Protein AF-A0A3C2DFL4-F1 (afdb_monomer_lite)

Structure (mmCIF, N/CA/C/O backbone):
data_AF-A0A3C2DFL4-F1
#
_entry.id   AF-A0A3C2DFL4-F1
#
loop_
_atom_site.group_PDB
_atom_site.id
_atom_site.type_symbol
_atom_site.label_atom_id
_atom_site.label_alt_id
_atom_site.label_comp_id
_atom_site.label_asym_id
_atom_site.label_entity_id
_atom_site.label_seq_id
_atom_site.pdbx_PDB_ins_code
_atom_site.Cartn_x
_atom_site.Cartn_y
_atom_site.Cartn_z
_atom_site.occupancy
_atom_site.B_iso_or_equiv
_atom_site.auth_seq_id
_atom_site.auth_comp_id
_atom_site.auth_asym_id
_atom_site.auth_atom_id
_atom_site.pdbx_PDB_model_num
ATOM 1 N N . MET A 1 1 ? 3.601 31.224 -18.630 1.00 43.53 1 MET A N 1
ATOM 2 C CA . MET A 1 1 ? 4.929 31.789 -18.959 1.00 43.53 1 MET A CA 1
ATOM 3 C C . MET A 1 1 ? 5.830 30.604 -19.285 1.00 43.53 1 MET A C 1
ATOM 5 O O . MET A 1 1 ? 6.024 29.793 -18.398 1.00 43.53 1 MET A O 1
ATOM 9 N N . GLY A 1 2 ? 6.277 30.339 -20.511 1.00 41.38 2 GLY A N 1
ATOM 10 C CA . GLY A 1 2 ? 6.292 31.173 -21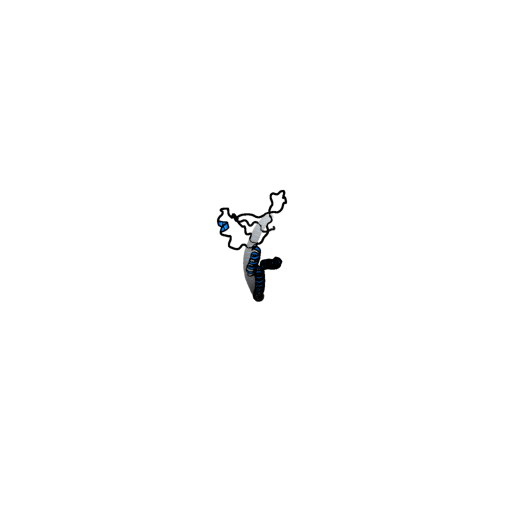.718 1.00 41.38 2 GLY A CA 1
ATOM 11 C C . GLY A 1 2 ? 7.718 31.636 -22.023 1.00 41.38 2 GLY A C 1
ATOM 12 O O . GLY A 1 2 ? 8.167 32.564 -21.365 1.00 41.38 2 GLY A O 1
ATOM 13 N N . THR A 1 3 ? 8.359 30.992 -23.014 1.00 41.31 3 THR A N 1
ATOM 14 C CA . THR A 1 3 ? 9.692 31.273 -23.617 1.00 41.31 3 THR A CA 1
ATOM 15 C C . THR A 1 3 ? 10.894 31.300 -22.652 1.00 41.31 3 THR A C 1
ATOM 17 O O . THR A 1 3 ? 10.951 32.112 -21.742 1.00 41.31 3 THR A O 1
ATOM 20 N N . LEU A 1 4 ? 11.833 30.347 -22.706 1.00 39.47 4 LEU A N 1
ATOM 21 C CA . LEU A 1 4 ? 12.833 30.054 -23.761 1.00 39.47 4 LEU A CA 1
ATOM 22 C C . LEU A 1 4 ? 13.935 31.119 -23.928 1.00 39.47 4 LEU A C 1
ATOM 24 O O . LEU A 1 4 ? 13.702 32.184 -24.486 1.00 39.47 4 LEU A O 1
ATOM 28 N N . PHE A 1 5 ? 15.146 30.722 -23.516 1.00 46.88 5 PHE A N 1
ATOM 29 C CA . PHE A 1 5 ? 16.422 30.879 -24.234 1.00 46.88 5 PHE A CA 1
ATOM 30 C C . PHE A 1 5 ? 16.686 32.198 -24.991 1.00 46.88 5 PHE A C 1
ATOM 32 O O . PHE A 1 5 ? 16.334 32.327 -26.161 1.00 46.88 5 PHE A O 1
ATOM 39 N N . ASN A 1 6 ? 17.482 33.096 -24.391 1.00 41.34 6 ASN A N 1
ATOM 40 C CA . ASN A 1 6 ? 18.463 33.893 -25.143 1.00 41.34 6 ASN A CA 1
ATOM 41 C C . ASN A 1 6 ? 19.608 34.424 -24.246 1.00 41.34 6 ASN A C 1
ATOM 43 O O . ASN A 1 6 ? 19.505 34.392 -23.023 1.00 41.34 6 ASN A O 1
ATOM 47 N N . CYS A 1 7 ? 20.655 34.959 -24.884 1.00 35.94 7 CYS A N 1
ATOM 48 C CA . CYS A 1 7 ? 21.820 35.658 -24.316 1.00 35.94 7 CYS A CA 1
ATOM 49 C C . CYS A 1 7 ? 22.924 34.782 -23.699 1.00 35.94 7 CYS A C 1
ATOM 51 O O . CYS A 1 7 ? 23.348 34.932 -22.555 1.00 35.94 7 CYS A O 1
ATOM 53 N N . LEU A 1 8 ? 23.483 33.951 -24.578 1.00 43.19 8 LEU A N 1
ATOM 54 C CA . LEU A 1 8 ? 24.907 33.619 -24.634 1.00 43.19 8 LEU A CA 1
ATOM 55 C C . LEU A 1 8 ? 25.784 34.885 -24.452 1.00 43.19 8 LEU A C 1
ATOM 57 O O . LEU A 1 8 ? 25.820 35.724 -25.351 1.00 43.19 8 LEU A O 1
ATOM 61 N N . GLN A 1 9 ? 26.508 35.036 -23.333 1.00 45.81 9 GLN A N 1
ATOM 62 C CA . GLN A 1 9 ? 27.433 36.171 -23.157 1.00 45.81 9 GLN A CA 1
ATOM 63 C C . GLN A 1 9 ? 28.624 35.875 -22.225 1.00 45.81 9 GLN A C 1
ATOM 65 O O . GLN A 1 9 ? 28.679 36.352 -21.094 1.00 45.81 9 GLN A O 1
ATOM 70 N N . VAL A 1 10 ? 29.632 35.149 -22.731 1.00 42.00 10 VAL A N 1
ATOM 71 C CA . VAL A 1 10 ? 30.982 35.117 -22.134 1.00 42.00 10 VAL A CA 1
ATOM 72 C C . VAL A 1 10 ? 32.067 35.209 -23.216 1.00 42.00 10 VAL A C 1
ATOM 74 O O . VAL A 1 10 ? 32.341 34.248 -23.923 1.00 42.00 10 VAL A O 1
ATOM 77 N N . GLY A 1 11 ? 32.714 36.377 -23.278 1.00 39.50 11 GLY A N 1
ATOM 78 C CA . GLY A 1 11 ? 34.174 36.505 -23.374 1.00 39.50 11 GLY A CA 1
ATOM 79 C C . GLY A 1 11 ? 34.922 36.065 -24.640 1.00 39.50 11 GLY A C 1
ATOM 80 O O . GLY A 1 11 ? 35.573 35.026 -24.628 1.00 39.50 11 GLY A O 1
ATOM 81 N N . THR A 1 12 ? 35.050 36.969 -25.618 1.00 43.66 12 THR A N 1
ATOM 82 C CA . THR A 1 12 ? 36.237 37.042 -26.498 1.00 43.66 12 THR A CA 1
ATOM 83 C C . THR A 1 12 ? 36.699 38.497 -26.708 1.00 43.66 12 THR A C 1
ATOM 85 O O . THR A 1 12 ? 35.991 39.289 -27.330 1.00 43.66 12 THR A O 1
ATOM 88 N N . PRO A 1 13 ? 37.885 38.892 -26.206 1.00 46.50 13 PRO A N 1
ATOM 89 C CA . PRO A 1 13 ? 38.621 40.063 -26.686 1.00 46.50 13 PRO A CA 1
ATOM 90 C C . PRO A 1 13 ? 39.529 39.694 -27.888 1.00 46.50 13 PRO A C 1
ATOM 92 O O . PRO A 1 13 ? 39.703 38.511 -28.186 1.00 46.50 13 PRO A O 1
ATOM 95 N N . PRO A 1 14 ? 40.056 40.680 -28.640 1.00 54.28 14 PRO A N 1
ATOM 96 C CA . PRO A 1 14 ? 40.195 40.533 -30.090 1.00 54.28 14 PRO A CA 1
ATOM 97 C C . PRO A 1 14 ? 41.612 40.205 -30.577 1.00 54.28 14 PRO A C 1
ATOM 99 O O . PRO A 1 14 ? 42.601 40.592 -29.956 1.00 54.28 14 PRO A O 1
ATOM 102 N N . MET A 1 15 ? 41.707 39.629 -31.782 1.00 39.56 15 MET A N 1
ATOM 103 C CA . MET A 1 15 ? 42.914 39.735 -32.607 1.00 39.56 15 MET A CA 1
ATOM 104 C C . MET A 1 15 ? 42.648 40.479 -33.916 1.00 39.56 15 MET A C 1
ATOM 106 O O . MET A 1 15 ? 41.742 40.161 -34.681 1.00 39.56 15 MET A O 1
ATOM 110 N N . MET A 1 16 ? 43.486 41.493 -34.122 1.00 43.22 16 MET A N 1
ATOM 111 C CA . MET A 1 16 ? 43.633 42.295 -35.331 1.00 43.22 16 MET A CA 1
ATOM 112 C C . MET A 1 16 ? 43.969 41.436 -36.552 1.00 43.22 16 MET A C 1
ATOM 114 O O . MET A 1 16 ? 44.867 40.606 -36.462 1.00 43.22 16 MET A O 1
ATOM 118 N N . LEU A 1 17 ? 43.321 41.739 -37.681 1.00 38.34 17 LEU A N 1
ATOM 119 C CA . LEU A 1 17 ? 43.757 41.651 -39.090 1.00 38.34 17 LEU A CA 1
ATOM 120 C C . LEU A 1 17 ? 42.459 41.592 -39.917 1.00 38.34 17 LEU A C 1
ATOM 122 O O . LEU A 1 17 ? 41.575 40.804 -39.621 1.00 38.34 17 LEU A O 1
ATOM 126 N N . GLY A 1 18 ? 42.225 42.399 -40.941 1.00 36.19 18 GLY A N 1
ATOM 127 C CA . GLY A 1 18 ? 43.139 43.246 -41.685 1.00 36.19 18 GLY A CA 1
ATOM 128 C C . GLY A 1 18 ? 42.744 43.155 -43.157 1.00 36.19 18 GLY A C 1
ATOM 129 O O . GLY A 1 18 ? 42.739 42.067 -43.712 1.00 36.19 18 GLY A O 1
ATOM 130 N N . GLN A 1 19 ? 42.466 44.308 -43.764 1.00 34.12 19 GLN A N 1
ATOM 131 C CA . GLN A 1 19 ? 42.326 44.530 -45.209 1.00 34.12 19 GLN A CA 1
ATOM 132 C C . GLN A 1 19 ? 41.089 44.008 -45.984 1.00 34.12 19 GLN A C 1
ATOM 134 O O . GLN A 1 19 ? 40.849 42.821 -46.145 1.00 34.12 19 GLN A O 1
ATOM 139 N N . LEU A 1 20 ? 40.438 44.997 -46.616 1.00 40.97 20 LEU A N 1
ATOM 140 C CA . LEU A 1 20 ? 40.125 45.090 -48.054 1.00 40.97 20 LEU A CA 1
ATOM 141 C C . LEU A 1 20 ? 39.143 44.093 -48.709 1.00 40.97 20 LEU A C 1
ATOM 143 O O . LEU A 1 20 ? 39.492 42.992 -49.120 1.00 40.97 20 LEU A O 1
ATOM 147 N N . GLY A 1 21 ? 37.960 44.635 -49.004 1.00 33.16 21 GLY A N 1
ATOM 148 C CA . GLY A 1 21 ? 36.987 44.213 -50.020 1.00 33.16 21 GLY A CA 1
ATOM 149 C C . GLY A 1 21 ? 35.720 45.058 -49.820 1.00 33.16 21 GLY A C 1
ATOM 150 O O . GLY A 1 21 ? 35.336 45.279 -48.677 1.00 33.16 21 GLY A O 1
ATOM 151 N N . SER A 1 22 ? 35.048 45.645 -50.810 1.00 37.00 22 SER A N 1
ATOM 152 C CA . SER A 1 22 ? 35.232 45.725 -52.270 1.00 37.00 22 SER A CA 1
ATOM 153 C C . SER A 1 22 ? 34.780 47.141 -52.691 1.00 37.00 22 SER A C 1
ATOM 155 O O . SER A 1 22 ? 33.936 47.731 -52.028 1.00 37.00 22 SER A O 1
ATOM 157 N N . ALA A 1 23 ? 35.350 47.806 -53.697 1.00 36.25 23 ALA A N 1
ATOM 158 C CA . ALA A 1 23 ? 35.116 47.514 -55.114 1.00 36.25 23 ALA A CA 1
ATOM 159 C C . ALA A 1 23 ? 33.622 47.305 -55.460 1.00 36.25 23 ALA A C 1
ATOM 161 O O . ALA A 1 23 ? 33.222 46.233 -55.905 1.00 36.25 23 ALA A O 1
ATOM 162 N N . ALA A 1 24 ? 32.814 48.351 -55.259 1.00 34.28 24 ALA A N 1
ATOM 163 C CA . ALA A 1 24 ? 31.651 48.641 -56.101 1.00 34.28 24 ALA A CA 1
ATOM 164 C C . ALA A 1 24 ? 32.134 49.643 -57.175 1.00 34.28 24 ALA A C 1
ATOM 166 O O . ALA A 1 24 ? 32.848 50.581 -56.832 1.00 34.28 24 ALA A O 1
ATOM 167 N N . MET A 1 25 ? 32.054 49.323 -58.469 1.00 37.31 25 MET A N 1
ATOM 168 C CA . MET A 1 25 ? 30.861 49.337 -59.337 1.00 37.31 25 MET A CA 1
ATOM 169 C C . MET A 1 25 ? 30.693 50.731 -59.963 1.00 37.31 25 MET A C 1
ATOM 171 O O . MET A 1 25 ? 30.568 51.697 -59.227 1.00 37.31 25 MET A O 1
ATOM 175 N N . GLN A 1 26 ? 30.751 50.762 -61.299 1.00 41.25 26 GLN A N 1
ATOM 176 C CA . GLN A 1 26 ? 30.471 51.844 -62.262 1.00 41.25 26 GLN A CA 1
ATOM 177 C C . GLN A 1 26 ? 30.337 53.296 -61.761 1.00 41.25 26 GLN A C 1
ATOM 179 O O . GLN A 1 26 ? 29.434 53.602 -60.996 1.00 41.25 26 GLN A O 1
ATOM 184 N N . ASP A 1 27 ? 31.084 54.200 -62.402 1.00 38.62 27 ASP A N 1
ATOM 185 C CA . ASP A 1 27 ? 30.443 55.200 -63.270 1.00 38.62 27 ASP A CA 1
ATOM 186 C C . ASP A 1 27 ? 31.381 55.594 -64.427 1.00 38.62 27 ASP A C 1
ATOM 188 O O . ASP A 1 27 ? 32.609 55.576 -64.293 1.00 38.62 27 ASP A O 1
ATOM 192 N N . ASP A 1 28 ? 30.786 55.861 -65.590 1.00 46.19 28 ASP A N 1
ATOM 193 C CA . ASP A 1 28 ? 31.453 56.332 -66.804 1.00 46.19 28 ASP A CA 1
ATOM 194 C C . ASP A 1 28 ? 31.845 57.811 -66.679 1.00 46.19 28 ASP A C 1
ATOM 196 O O . ASP A 1 28 ? 31.006 58.627 -66.318 1.00 46.19 28 ASP A O 1
ATOM 200 N N . ASP A 1 29 ? 33.072 58.170 -67.072 1.00 40.28 29 ASP A N 1
ATOM 201 C CA . ASP A 1 29 ? 33.354 59.452 -67.738 1.00 40.28 29 ASP A CA 1
ATOM 202 C C . ASP A 1 29 ? 34.781 59.465 -68.317 1.00 40.28 29 ASP A C 1
ATOM 204 O O . ASP A 1 29 ? 35.779 59.551 -67.600 1.00 40.28 29 ASP A O 1
ATOM 208 N N . ASN A 1 30 ? 34.886 59.405 -69.647 1.00 45.81 30 ASN A N 1
ATOM 209 C CA . ASN A 1 30 ? 36.109 59.737 -70.379 1.00 45.81 30 ASN A CA 1
ATOM 210 C C . ASN A 1 30 ? 35.907 61.054 -71.134 1.00 45.81 30 ASN A C 1
ATOM 212 O O . ASN A 1 30 ? 35.145 61.081 -72.104 1.00 45.81 30 ASN A O 1
ATOM 216 N N . PRO A 1 31 ? 36.670 62.097 -70.785 1.00 43.69 31 PRO A N 1
ATOM 217 C CA . PRO A 1 31 ? 36.935 63.176 -71.718 1.00 43.69 31 PRO A CA 1
ATOM 218 C C . PRO A 1 31 ? 38.436 63.486 -71.825 1.00 43.69 31 PRO A C 1
ATOM 220 O O . PRO A 1 31 ? 39.003 64.081 -70.917 1.00 43.69 31 PRO A O 1
ATOM 223 N N . LEU A 1 32 ? 39.007 63.197 -73.003 1.00 39.38 32 LEU A N 1
ATOM 224 C CA . LEU A 1 32 ? 40.306 63.674 -73.510 1.00 39.38 32 LEU A CA 1
ATOM 225 C C . LEU A 1 32 ? 41.527 63.270 -72.637 1.00 39.38 32 LEU A C 1
ATOM 227 O O . LEU A 1 32 ? 41.678 63.679 -71.497 1.00 39.38 32 LEU A O 1
ATOM 231 N N . GLY A 1 33 ? 42.497 62.485 -73.099 1.00 36.44 33 GLY A N 1
ATOM 232 C CA . GLY A 1 33 ? 42.991 62.338 -74.463 1.00 36.44 33 GLY A CA 1
ATOM 233 C C . GLY A 1 33 ? 44.316 63.082 -74.601 1.00 36.44 33 GLY A C 1
ATOM 234 O O . GLY A 1 33 ? 44.317 64.308 -74.602 1.00 36.44 33 GLY A O 1
ATOM 235 N N . ASP A 1 34 ? 45.413 62.342 -74.769 1.00 33.41 34 ASP A N 1
ATOM 236 C CA . ASP A 1 34 ? 46.591 62.848 -75.473 1.00 33.41 34 ASP A CA 1
ATOM 237 C C . ASP A 1 34 ? 47.404 61.705 -76.111 1.00 33.41 34 ASP A C 1
ATOM 239 O O . ASP A 1 34 ? 47.430 60.583 -75.604 1.00 33.41 34 ASP A O 1
ATOM 243 N N . THR A 1 35 ? 48.050 62.021 -77.233 1.00 33.97 35 THR A N 1
ATOM 244 C CA . THR A 1 35 ? 49.091 61.252 -77.946 1.00 33.97 35 THR A CA 1
ATOM 245 C C . THR A 1 35 ? 48.878 59.748 -78.222 1.00 33.97 35 THR A C 1
ATOM 247 O O . THR A 1 35 ? 49.241 58.873 -77.438 1.00 33.97 35 THR A O 1
ATOM 250 N N . ALA A 1 36 ? 48.461 59.460 -79.460 1.00 33.22 36 ALA A N 1
ATOM 251 C CA . ALA A 1 36 ? 49.054 58.397 -80.295 1.00 33.22 36 ALA A CA 1
ATOM 252 C C . ALA A 1 36 ? 50.542 58.745 -80.621 1.00 33.22 36 ALA A C 1
ATOM 254 O O . ALA A 1 36 ? 50.940 59.868 -80.292 1.00 33.22 36 ALA A O 1
ATOM 255 N N . PRO A 1 37 ? 51.366 57.916 -81.311 1.00 50.25 37 PRO A N 1
ATOM 256 C CA . PRO A 1 37 ? 51.088 56.682 -82.070 1.00 50.25 37 PRO A CA 1
ATOM 257 C C . PRO A 1 37 ? 51.953 55.495 -81.530 1.00 50.25 37 PRO A C 1
ATOM 259 O O . PRO A 1 37 ? 52.243 55.505 -80.338 1.00 50.25 37 PRO A O 1
ATOM 262 N N . GLU A 1 38 ? 52.332 54.394 -82.200 1.00 40.38 38 GLU A N 1
ATOM 263 C CA . GLU A 1 38 ? 52.350 53.958 -83.614 1.00 40.38 38 GLU A CA 1
ATOM 264 C C . GLU A 1 38 ? 52.001 52.463 -83.762 1.00 40.38 38 GLU A C 1
ATOM 266 O O . GLU A 1 38 ? 52.245 51.659 -82.860 1.00 40.38 38 GLU A O 1
ATOM 271 N N . ASP A 1 39 ? 51.490 52.079 -84.935 1.00 39.06 39 ASP A N 1
ATOM 272 C CA . ASP A 1 39 ? 51.503 50.698 -85.426 1.00 39.06 39 ASP A CA 1
ATOM 273 C C . ASP A 1 39 ? 52.928 50.288 -85.834 1.00 39.06 39 ASP A C 1
ATOM 275 O O . ASP A 1 39 ? 53.506 50.956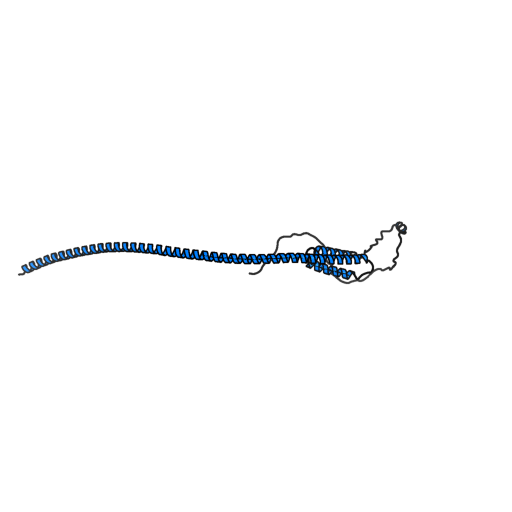 -86.686 1.00 39.06 39 ASP A O 1
ATOM 279 N N . ILE A 1 40 ? 53.449 49.140 -85.377 1.00 36.72 40 ILE A N 1
ATOM 280 C CA . ILE A 1 40 ? 54.356 48.312 -86.200 1.00 36.72 40 ILE A CA 1
ATOM 281 C C . ILE A 1 40 ? 54.053 46.824 -85.943 1.00 36.72 40 ILE A C 1
ATOM 283 O O . ILE A 1 40 ? 53.912 46.387 -84.801 1.00 36.72 40 ILE A O 1
ATOM 287 N N . ALA A 1 41 ? 53.915 46.061 -87.029 1.00 38.59 41 ALA A N 1
ATOM 288 C CA . ALA A 1 41 ? 53.710 44.611 -87.036 1.00 38.59 41 ALA A CA 1
ATOM 289 C C . ALA A 1 41 ? 55.043 43.825 -86.919 1.00 38.59 41 ALA A C 1
ATOM 291 O O . ALA A 1 41 ? 56.081 44.414 -86.638 1.00 38.59 41 ALA A O 1
ATOM 292 N N . LEU A 1 42 ? 55.003 42.522 -87.251 1.00 37.81 42 LEU A N 1
ATOM 293 C CA . LEU A 1 42 ? 56.136 41.579 -87.394 1.00 37.81 42 LEU A CA 1
ATOM 294 C C . LEU A 1 42 ? 56.701 41.117 -86.031 1.00 37.81 42 LEU A C 1
ATOM 296 O O . LEU A 1 42 ? 57.412 41.840 -85.349 1.00 37.81 42 LEU A O 1
ATOM 300 N N . ASP A 1 43 ? 56.357 39.948 -85.487 1.00 46.31 43 ASP A N 1
ATOM 301 C CA . ASP A 1 43 ? 56.543 38.606 -86.066 1.00 46.31 43 ASP A CA 1
ATOM 302 C C . ASP A 1 43 ? 57.824 38.474 -86.905 1.00 46.31 43 ASP A C 1
ATOM 304 O O . ASP A 1 43 ? 57.756 38.333 -88.120 1.00 46.31 43 ASP A O 1
ATOM 308 N N . GLU A 1 44 ? 58.996 38.517 -86.257 1.00 45.09 44 GLU A N 1
ATOM 309 C CA . GLU A 1 44 ? 60.197 37.887 -86.815 1.00 45.09 44 GLU A CA 1
ATOM 310 C C . GLU A 1 44 ? 61.119 37.306 -85.728 1.00 45.09 44 GLU A C 1
ATOM 312 O O . GLU A 1 44 ? 61.328 37.880 -84.657 1.00 45.09 44 GLU A O 1
ATOM 317 N N . VAL A 1 45 ? 61.654 36.115 -86.007 1.00 46.44 45 VAL A N 1
ATOM 318 C CA . VAL A 1 45 ? 62.538 35.351 -85.119 1.00 46.44 45 VAL A CA 1
ATOM 319 C C . VAL A 1 45 ? 63.980 35.811 -85.326 1.00 46.44 45 VAL A C 1
ATOM 321 O O . VAL A 1 45 ? 64.633 35.389 -86.277 1.00 46.44 45 VAL A O 1
ATOM 324 N N . VAL A 1 46 ? 64.504 36.629 -84.411 1.00 39.03 46 VAL A N 1
ATO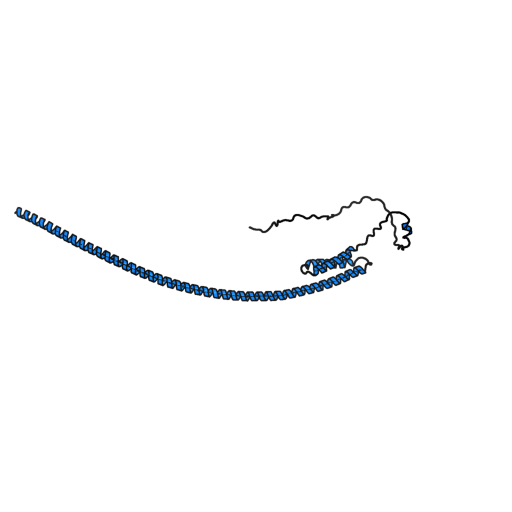M 325 C CA . VAL A 1 46 ? 65.913 37.055 -84.448 1.00 39.03 46 VAL A CA 1
ATOM 326 C C . VAL A 1 46 ? 66.809 36.023 -83.753 1.00 39.03 46 VAL A C 1
ATOM 328 O O . VAL A 1 46 ? 66.608 35.658 -82.593 1.00 39.03 46 VAL A O 1
ATOM 331 N N . THR A 1 47 ? 67.801 35.524 -84.490 1.00 43.91 47 THR A N 1
ATOM 332 C CA . THR A 1 47 ? 68.778 34.519 -84.042 1.00 43.91 47 THR A CA 1
ATOM 333 C C . THR A 1 47 ? 69.814 35.072 -83.051 1.00 43.91 47 THR A C 1
ATOM 335 O O . THR A 1 47 ? 70.100 36.268 -83.069 1.00 43.91 47 THR A O 1
ATOM 338 N N . PRO A 1 48 ? 70.446 34.221 -82.212 1.00 51.34 48 PRO A N 1
ATOM 339 C CA . PRO A 1 48 ? 71.365 34.647 -81.151 1.00 51.34 48 PRO A CA 1
ATOM 340 C C . PRO A 1 48 ? 72.763 35.029 -81.683 1.00 51.34 48 PRO A C 1
ATOM 342 O O . PRO A 1 48 ? 73.758 34.393 -81.344 1.00 51.34 48 PRO A O 1
ATOM 345 N N . GLY A 1 49 ? 72.826 36.053 -82.538 1.00 53.34 49 GLY A N 1
ATOM 346 C CA . GLY A 1 49 ? 74.060 36.637 -83.080 1.00 53.34 49 GLY A CA 1
ATOM 347 C C . GLY A 1 49 ? 74.226 38.137 -82.809 1.00 53.34 49 GLY A C 1
ATOM 348 O O . GLY A 1 49 ? 75.345 38.629 -82.836 1.00 53.34 49 GLY A O 1
ATOM 349 N N . GLU A 1 50 ? 73.146 38.861 -82.496 1.00 46.72 50 GLU A N 1
ATOM 350 C CA . GLU A 1 50 ? 73.156 40.334 -82.378 1.00 46.72 50 GLU A CA 1
ATOM 351 C C . GLU A 1 50 ? 73.258 40.846 -80.923 1.00 46.72 50 GLU A C 1
ATOM 353 O O . GLU A 1 50 ? 73.170 42.046 -80.668 1.00 46.72 50 GLU A O 1
ATOM 358 N N . LEU A 1 51 ? 73.471 39.955 -79.943 1.00 47.47 51 LEU A N 1
ATOM 359 C CA . LEU A 1 51 ? 73.576 40.339 -78.524 1.00 47.47 51 LEU A CA 1
ATOM 360 C C . LEU A 1 51 ? 74.845 41.140 -78.174 1.00 47.47 51 LEU A C 1
ATOM 362 O O . LEU A 1 51 ? 74.855 41.805 -77.140 1.00 47.47 51 LEU A O 1
ATOM 366 N N . GLU A 1 52 ? 75.909 41.063 -78.977 1.00 52.75 52 GLU A N 1
ATOM 367 C CA . GLU A 1 52 ? 77.190 41.715 -78.656 1.00 52.75 52 GLU A CA 1
ATOM 368 C C . GLU A 1 52 ? 77.257 43.183 -79.111 1.00 52.75 52 GLU A C 1
ATOM 370 O O . GLU A 1 52 ? 77.912 43.987 -78.450 1.00 52.75 52 GLU A O 1
ATOM 375 N N . GLU A 1 53 ? 76.538 43.577 -80.169 1.00 52.50 53 GLU A N 1
ATOM 376 C CA . GLU A 1 53 ? 76.555 44.966 -80.664 1.00 52.50 53 GLU A CA 1
ATOM 377 C C . GLU A 1 53 ? 75.682 45.902 -79.803 1.00 52.50 53 GLU A C 1
ATOM 379 O O . GLU A 1 53 ? 76.021 47.065 -79.594 1.00 52.50 53 GLU A O 1
ATOM 384 N N . LEU A 1 54 ? 74.618 45.370 -79.187 1.00 47.28 54 LEU A N 1
ATOM 385 C CA . LEU A 1 54 ? 73.733 46.111 -78.275 1.00 47.28 54 LEU A CA 1
ATOM 386 C C . LEU A 1 54 ? 74.251 46.229 -76.827 1.00 47.28 54 LEU A C 1
ATOM 388 O O . LEU A 1 54 ? 73.590 46.847 -75.993 1.00 47.28 54 LEU A O 1
ATOM 392 N N . LEU A 1 55 ? 75.423 45.664 -76.513 1.00 56.47 55 LEU A N 1
ATOM 393 C CA . LEU A 1 55 ? 76.074 45.813 -75.202 1.00 56.47 55 LEU A CA 1
ATOM 394 C C . LEU A 1 55 ? 77.107 46.957 -75.159 1.00 56.47 55 LEU A C 1
ATOM 396 O O . LEU A 1 55 ? 77.666 47.232 -74.096 1.00 56.47 55 LEU A O 1
ATOM 400 N N . ALA A 1 56 ? 77.375 47.603 -76.300 1.00 55.25 56 ALA A N 1
ATOM 401 C CA . ALA A 1 56 ? 78.425 48.610 -76.454 1.00 55.25 56 ALA A CA 1
ATOM 402 C C . ALA A 1 56 ? 77.953 50.070 -76.294 1.00 55.25 56 ALA A C 1
ATOM 404 O O . ALA A 1 56 ? 78.801 50.947 -76.127 1.00 55.25 56 ALA A O 1
ATOM 405 N N . ASP A 1 57 ? 76.640 50.342 -76.312 1.00 50.94 57 ASP A N 1
ATOM 406 C CA . ASP A 1 57 ? 76.086 51.691 -76.128 1.00 50.94 57 ASP A CA 1
ATOM 407 C C . ASP A 1 57 ? 75.277 51.805 -74.823 1.00 50.94 57 ASP A C 1
ATOM 409 O O . ASP A 1 57 ? 74.316 51.075 -74.572 1.00 50.94 57 ASP A O 1
ATOM 413 N N . GLY A 1 58 ? 75.703 52.715 -73.948 1.00 56.31 58 GLY A N 1
ATOM 414 C CA . GLY A 1 58 ? 75.287 52.776 -72.547 1.00 56.31 58 GLY A CA 1
ATOM 415 C C . GLY A 1 58 ? 73.940 53.462 -72.327 1.00 56.31 58 GLY A C 1
ATOM 416 O O . GLY A 1 58 ? 73.903 54.562 -71.774 1.00 56.31 58 GLY A O 1
ATOM 417 N N . THR A 1 59 ? 72.831 52.812 -72.693 1.00 54.31 59 THR A N 1
ATOM 418 C CA . THR A 1 59 ? 71.465 53.316 -72.444 1.00 54.31 59 THR A CA 1
ATOM 419 C C . THR A 1 59 ? 70.614 52.382 -71.564 1.00 54.31 59 THR A C 1
ATOM 421 O O . THR A 1 59 ? 70.840 51.172 -71.519 1.00 54.31 59 THR A O 1
ATOM 424 N N . PRO A 1 60 ? 69.669 52.928 -70.767 1.00 48.84 60 PRO A N 1
ATOM 425 C CA . PRO A 1 60 ? 69.084 52.202 -69.641 1.00 48.84 60 PRO A CA 1
ATOM 426 C C . PRO A 1 60 ? 68.055 51.134 -70.040 1.00 48.84 60 PRO A C 1
ATOM 428 O O . PRO A 1 60 ? 67.090 51.400 -70.751 1.00 48.84 60 PRO A O 1
ATOM 431 N N . THR A 1 61 ? 68.240 49.946 -69.459 1.00 52.16 61 THR A N 1
ATOM 432 C CA . THR A 1 61 ? 67.286 48.850 -69.215 1.00 52.16 61 THR A CA 1
ATOM 433 C C . THR A 1 61 ? 65.870 49.024 -69.791 1.00 52.16 61 THR A C 1
ATOM 435 O O . THR A 1 61 ? 64.943 49.440 -69.091 1.00 52.16 61 THR A O 1
ATOM 438 N N . ARG A 1 62 ? 65.655 48.579 -71.036 1.00 50.44 62 ARG A N 1
ATOM 439 C CA . ARG A 1 62 ? 64.305 48.378 -71.588 1.00 50.44 62 ARG A CA 1
ATOM 440 C C . ARG A 1 62 ? 63.663 47.148 -70.937 1.00 50.44 62 ARG A C 1
ATOM 442 O O . ARG A 1 62 ? 63.906 46.015 -71.347 1.00 50.44 62 ARG A O 1
ATOM 449 N N . THR A 1 63 ? 62.838 47.355 -69.913 1.00 47.25 63 THR A N 1
ATOM 450 C CA . THR A 1 63 ? 62.112 46.275 -69.229 1.00 47.25 63 THR A CA 1
ATOM 451 C C . THR A 1 63 ? 60.995 45.711 -70.112 1.00 47.25 63 THR A C 1
ATOM 453 O O . THR A 1 63 ? 59.886 46.239 -70.182 1.00 47.25 63 THR A O 1
ATOM 456 N N . VAL A 1 64 ? 61.267 44.590 -70.784 1.00 50.50 64 VAL A N 1
ATOM 457 C CA . VAL A 1 64 ? 60.245 43.837 -71.525 1.00 50.50 64 VAL A CA 1
ATOM 458 C C . VAL A 1 64 ? 59.335 43.109 -70.532 1.00 50.50 64 VAL A C 1
ATOM 460 O O . VAL A 1 64 ? 59.674 42.050 -70.003 1.00 50.50 64 VAL A O 1
ATOM 463 N N . VAL A 1 65 ? 58.157 43.678 -70.265 1.00 47.69 65 VAL A N 1
ATOM 464 C CA . VAL A 1 65 ? 57.134 43.045 -69.419 1.00 47.69 65 VAL A CA 1
ATOM 465 C C . VAL A 1 65 ? 56.442 41.930 -70.203 1.00 47.69 65 VAL A C 1
ATOM 467 O O . VAL A 1 65 ? 55.439 42.148 -70.883 1.00 47.69 65 VAL A O 1
ATOM 470 N N . VAL A 1 66 ? 56.952 40.705 -70.078 1.00 47.41 66 VAL A N 1
ATOM 471 C CA . VAL A 1 66 ? 56.272 39.507 -70.588 1.00 47.41 66 VAL A CA 1
ATOM 472 C C . VAL A 1 66 ? 55.019 39.248 -69.746 1.00 47.41 66 VAL A C 1
ATOM 474 O O . VAL A 1 66 ? 55.068 38.584 -68.709 1.00 47.41 66 VAL A O 1
ATOM 477 N N . ARG A 1 67 ? 53.862 39.749 -70.199 1.00 46.19 67 ARG A N 1
ATOM 478 C CA . ARG A 1 67 ? 52.555 39.298 -69.697 1.00 46.19 67 ARG A CA 1
ATOM 479 C C . ARG A 1 67 ? 52.353 37.834 -70.091 1.00 46.19 67 ARG A C 1
ATOM 481 O O . ARG A 1 67 ? 51.866 37.546 -71.180 1.00 46.19 67 ARG A O 1
ATOM 488 N N . GLN A 1 68 ? 52.705 36.908 -69.199 1.00 53.22 68 GLN A N 1
ATOM 489 C CA . GLN A 1 68 ? 52.374 35.493 -69.370 1.00 53.22 68 GLN A CA 1
ATOM 490 C C . GLN A 1 68 ? 50.843 35.317 -69.450 1.00 53.22 68 GLN A C 1
ATOM 492 O O . GLN A 1 68 ? 50.138 35.712 -68.514 1.00 53.22 68 GLN A O 1
ATOM 497 N N . PRO A 1 69 ? 50.297 34.710 -70.520 1.00 47.06 69 PRO A N 1
ATOM 498 C CA . PRO A 1 69 ? 48.864 34.481 -70.633 1.00 47.06 69 PRO A CA 1
ATOM 499 C C . PRO A 1 69 ? 48.403 33.307 -69.747 1.00 47.06 69 PRO A C 1
ATOM 501 O O . PRO A 1 69 ? 48.308 32.164 -70.183 1.00 47.06 69 PRO A O 1
ATOM 504 N N . GLY A 1 70 ? 48.057 33.617 -68.495 1.00 57.25 70 GLY A N 1
ATOM 505 C CA . GLY A 1 70 ? 46.958 32.968 -67.764 1.00 57.25 70 GLY A CA 1
ATOM 506 C C . GLY A 1 70 ? 47.036 31.457 -67.491 1.00 57.25 70 GLY A C 1
ATOM 507 O O . GLY A 1 70 ? 46.087 30.738 -67.797 1.00 57.25 70 GLY A O 1
ATOM 508 N N . SER A 1 71 ? 48.076 30.974 -66.805 1.00 56.91 71 SER A N 1
ATOM 509 C CA . SER A 1 71 ? 48.137 29.588 -66.293 1.00 56.91 71 SER A CA 1
ATOM 510 C C . SER A 1 71 ? 47.168 29.289 -65.128 1.00 56.91 71 SER A C 1
ATOM 512 O O . SER A 1 71 ? 46.883 28.124 -64.840 1.00 56.91 71 SER A O 1
ATOM 514 N N . GLY A 1 72 ? 46.613 30.321 -64.478 1.00 60.59 72 GLY A N 1
ATOM 515 C CA . GLY A 1 72 ? 45.798 30.186 -63.262 1.00 60.59 72 GLY A CA 1
ATOM 516 C C . GLY A 1 72 ? 44.517 29.355 -63.412 1.00 60.59 72 GLY A C 1
ATOM 517 O O . GLY A 1 72 ? 44.147 28.647 -62.482 1.00 60.59 72 GLY A O 1
ATOM 518 N N . PHE A 1 73 ? 43.861 29.370 -64.579 1.00 57.06 73 PHE A N 1
ATOM 519 C CA . PHE A 1 73 ? 42.618 28.610 -64.792 1.00 57.06 73 PHE A CA 1
ATOM 520 C C . PHE A 1 73 ? 42.853 27.091 -64.840 1.00 57.06 73 PHE A C 1
ATOM 522 O O . PHE A 1 73 ? 42.071 26.321 -64.283 1.00 57.06 73 PHE A O 1
ATOM 529 N N . ALA A 1 74 ? 43.961 26.652 -65.447 1.00 56.84 74 ALA A N 1
ATOM 530 C CA . ALA A 1 74 ? 44.329 25.238 -65.470 1.00 56.84 74 ALA A CA 1
ATOM 531 C C . ALA A 1 74 ? 44.648 24.735 -64.052 1.00 56.84 74 ALA A C 1
ATOM 533 O O . ALA A 1 74 ? 44.106 23.715 -63.626 1.00 56.84 74 ALA A O 1
ATOM 534 N N . VAL A 1 75 ? 45.444 25.498 -63.292 1.00 62.09 75 VAL A N 1
ATOM 535 C CA . VAL A 1 75 ? 45.776 25.177 -61.894 1.00 62.09 75 VAL A CA 1
ATOM 536 C C . VAL A 1 75 ? 44.525 25.175 -61.008 1.00 62.09 75 VAL A C 1
ATOM 538 O O . VAL A 1 75 ? 44.359 24.248 -60.224 1.00 62.09 75 VAL A O 1
ATOM 541 N N . ALA A 1 76 ? 43.604 26.130 -61.180 1.00 63.56 76 ALA A N 1
ATOM 542 C CA . ALA A 1 76 ? 42.340 26.162 -60.440 1.00 63.56 76 ALA A CA 1
ATOM 543 C C . ALA A 1 76 ? 41.471 24.917 -60.695 1.00 63.56 76 ALA A C 1
ATOM 545 O O . ALA A 1 76 ? 40.905 24.366 -59.756 1.00 63.56 76 ALA A O 1
ATOM 546 N N . SER A 1 77 ? 41.393 24.428 -61.940 1.00 58.53 77 SER A N 1
ATOM 547 C CA . SER A 1 77 ? 40.658 23.188 -62.240 1.00 58.53 77 SER A CA 1
ATOM 548 C C . SER A 1 77 ? 41.306 21.940 -61.619 1.00 58.53 77 SER A C 1
ATOM 550 O O . SER A 1 77 ? 40.601 21.038 -61.168 1.00 58.53 77 SER A O 1
ATOM 552 N N . PHE A 1 78 ? 42.641 21.914 -61.528 1.00 57.69 78 PHE A N 1
ATOM 553 C CA . PHE A 1 78 ? 43.397 20.839 -60.885 1.00 57.69 78 PHE A CA 1
ATOM 554 C C . PHE A 1 78 ? 43.212 20.837 -59.361 1.00 57.69 78 PHE A C 1
ATOM 556 O O . PHE A 1 78 ? 42.926 19.792 -58.778 1.00 57.69 78 PHE A O 1
ATOM 563 N N . THR A 1 79 ? 43.316 21.998 -58.706 1.00 67.25 79 THR A N 1
ATOM 564 C CA . THR A 1 79 ? 43.129 22.097 -57.251 1.00 67.25 79 THR A CA 1
ATOM 565 C C . THR A 1 79 ? 41.686 21.819 -56.840 1.00 67.25 79 THR A C 1
ATOM 567 O O . THR A 1 79 ? 41.482 21.130 -55.844 1.00 67.25 79 THR A O 1
ATOM 570 N N . LEU A 1 80 ? 40.683 22.244 -57.622 1.00 61.69 80 LEU A N 1
ATOM 571 C CA . LEU A 1 80 ? 39.282 21.900 -57.351 1.00 61.69 80 LEU A CA 1
ATOM 572 C C . LEU A 1 80 ? 39.038 20.382 -57.405 1.00 61.69 80 LEU A C 1
ATOM 574 O O . LEU A 1 80 ? 38.323 19.850 -56.558 1.00 61.69 80 LEU A O 1
ATOM 578 N N . ALA A 1 81 ? 39.654 19.682 -58.365 1.00 63.12 81 ALA A N 1
ATOM 579 C CA . ALA A 1 81 ? 39.554 18.228 -58.484 1.00 63.12 81 ALA A CA 1
ATOM 580 C C . ALA A 1 81 ? 40.233 17.502 -57.307 1.00 63.12 81 ALA A C 1
ATOM 582 O O . ALA A 1 81 ? 39.635 16.608 -56.712 1.00 63.12 81 ALA A O 1
ATOM 583 N N . VAL A 1 82 ? 41.442 17.923 -56.913 1.00 67.56 82 VAL A N 1
ATOM 584 C CA . VAL A 1 82 ? 42.163 17.345 -55.762 1.00 67.56 82 VAL A CA 1
ATOM 585 C C . VAL A 1 82 ? 41.414 17.590 -54.447 1.00 67.56 82 VAL A C 1
ATOM 587 O O . VAL A 1 82 ? 41.238 16.655 -53.666 1.00 67.56 82 VAL A O 1
ATOM 590 N N . CYS A 1 83 ? 40.905 18.804 -54.215 1.00 63.34 83 CYS A N 1
ATOM 591 C CA . CYS A 1 83 ? 40.072 19.100 -53.046 1.00 63.34 83 CYS A CA 1
ATOM 592 C C . CYS A 1 83 ? 38.761 18.298 -53.057 1.00 63.34 83 CYS A C 1
ATOM 594 O O . CYS A 1 83 ? 38.336 17.827 -52.005 1.00 63.34 83 CYS A O 1
ATOM 596 N N . GLY A 1 84 ? 38.157 18.081 -54.231 1.00 60.44 84 GLY A N 1
ATOM 597 C CA . GLY A 1 84 ? 36.980 17.224 -54.397 1.00 60.44 84 GLY A CA 1
ATOM 598 C C . GLY A 1 84 ? 37.237 15.762 -54.019 1.00 60.44 84 GLY A C 1
ATOM 599 O O . GLY A 1 84 ? 36.414 15.165 -53.332 1.00 60.44 84 GLY A O 1
ATOM 600 N N . VAL A 1 85 ? 38.394 15.196 -54.385 1.00 58.44 85 VAL A N 1
ATOM 601 C CA . VAL A 1 85 ? 38.796 13.838 -53.963 1.00 58.44 85 VAL A CA 1
ATOM 602 C C . VAL A 1 85 ? 39.088 13.786 -52.458 1.00 58.44 85 VAL A C 1
ATOM 604 O O . VAL A 1 85 ? 38.647 12.855 -51.787 1.00 58.44 85 VAL A O 1
ATOM 607 N N . GLY A 1 86 ? 39.767 14.799 -51.908 1.00 63.91 86 GLY A N 1
ATOM 608 C CA . GLY A 1 86 ? 40.058 14.887 -50.473 1.00 63.91 86 GLY A CA 1
ATOM 609 C C . GLY A 1 86 ? 38.805 15.003 -49.596 1.00 63.91 86 GLY A C 1
ATOM 610 O O . GLY A 1 86 ? 38.716 14.336 -48.570 1.00 63.91 86 GLY A O 1
ATOM 611 N N . PHE A 1 87 ? 37.812 15.795 -50.015 1.00 57.09 87 PHE A N 1
ATOM 612 C CA . PHE A 1 87 ? 36.515 15.895 -49.331 1.00 57.09 87 PHE A CA 1
ATOM 613 C C . PHE A 1 87 ? 35.604 14.690 -49.614 1.00 57.09 87 PHE A C 1
ATOM 615 O O . PHE A 1 87 ? 34.830 14.300 -48.745 1.00 57.09 87 PHE A O 1
ATOM 622 N N . GLY A 1 88 ? 35.707 14.067 -50.792 1.00 54.41 88 GLY A N 1
ATOM 623 C CA . GLY A 1 88 ? 34.914 12.894 -51.175 1.00 54.41 88 GLY A CA 1
ATOM 624 C C . GLY A 1 88 ? 35.252 11.614 -50.402 1.00 54.41 88 GLY A C 1
ATOM 625 O O . GLY A 1 88 ? 34.425 10.709 -50.348 1.00 54.41 88 GLY A O 1
ATOM 626 N N . LEU A 1 89 ? 36.430 11.543 -49.771 1.00 56.19 89 LEU A N 1
ATOM 627 C CA . LEU A 1 89 ? 36.821 10.427 -48.900 1.00 56.19 89 LEU A CA 1
ATOM 628 C C . LEU A 1 89 ? 36.175 10.499 -47.499 1.00 56.19 89 LEU A C 1
ATOM 630 O O . LEU A 1 89 ? 36.239 9.530 -46.748 1.00 56.19 89 LEU A O 1
ATOM 634 N N . VAL A 1 90 ? 35.538 11.622 -47.142 1.00 63.78 90 VAL A N 1
ATOM 635 C CA . VAL A 1 90 ? 34.839 11.813 -45.862 1.00 63.78 90 VAL A CA 1
ATOM 636 C C . VAL A 1 90 ? 33.322 11.844 -46.112 1.00 63.78 90 VAL A C 1
ATOM 638 O O . VAL A 1 90 ? 32.807 12.865 -46.572 1.00 63.78 90 VAL A O 1
ATOM 641 N N . PRO A 1 91 ? 32.561 10.780 -45.774 1.00 57.19 91 PRO A N 1
ATOM 642 C CA . PRO A 1 91 ? 31.127 10.689 -46.090 1.00 57.19 91 PRO A CA 1
ATOM 643 C C . PRO A 1 91 ? 30.268 11.836 -45.531 1.00 57.19 91 PRO A C 1
ATOM 645 O O . PRO A 1 91 ? 29.265 12.209 -46.133 1.00 57.19 91 PRO A O 1
ATOM 648 N N . VAL A 1 92 ? 30.693 12.457 -44.425 1.00 57.19 92 VAL A N 1
ATOM 649 C CA . VAL A 1 92 ? 30.026 13.615 -43.792 1.00 57.19 92 VAL A CA 1
ATOM 650 C C . VAL A 1 92 ? 29.938 14.833 -44.731 1.00 57.19 92 VAL A C 1
ATOM 652 O O . VAL A 1 92 ? 29.062 15.681 -44.576 1.00 57.19 92 VAL A O 1
ATOM 655 N N . LEU A 1 93 ? 30.812 14.920 -45.739 1.00 55.06 93 LEU A N 1
ATOM 656 C CA . LEU A 1 93 ? 30.890 16.040 -46.681 1.00 55.06 93 LEU A CA 1
ATOM 657 C C . LEU A 1 93 ? 30.188 15.768 -48.022 1.00 55.06 93 LEU A C 1
ATOM 659 O O . LEU A 1 93 ? 30.273 16.596 -48.928 1.00 55.06 93 LEU A O 1
ATOM 663 N N . PHE A 1 94 ? 29.435 14.668 -48.139 1.00 60.66 94 PHE A N 1
ATOM 664 C CA . PHE A 1 94 ? 28.654 14.295 -49.326 1.00 60.66 94 PHE A CA 1
ATOM 665 C C . PHE A 1 94 ? 27.871 15.450 -50.003 1.00 60.66 94 PHE A C 1
ATOM 667 O O . PHE A 1 94 ? 28.024 15.614 -51.217 1.00 60.66 94 PHE A O 1
ATOM 674 N N . PRO A 1 95 ? 27.105 16.315 -49.295 1.00 58.12 95 PRO A N 1
ATOM 675 C CA . PRO A 1 95 ? 26.418 17.440 -49.945 1.00 58.12 95 PRO A CA 1
ATOM 676 C C . PRO A 1 95 ? 27.378 18.497 -50.521 1.00 58.12 95 PRO A C 1
ATOM 678 O O . PRO A 1 95 ? 27.088 19.091 -51.558 1.00 58.12 95 PRO A O 1
ATOM 681 N N . VAL A 1 96 ? 28.544 18.709 -49.900 1.00 55.44 96 VAL A N 1
ATOM 682 C CA . VAL A 1 96 ? 29.582 19.628 -50.401 1.00 55.44 96 VAL A CA 1
ATOM 683 C C . VAL A 1 96 ? 30.288 19.014 -51.613 1.00 55.44 96 VAL A C 1
ATOM 685 O O . VAL A 1 96 ? 30.464 19.683 -52.631 1.00 55.44 96 VAL A O 1
ATOM 688 N N . ALA A 1 97 ? 30.625 17.724 -51.547 1.00 58.75 97 ALA A N 1
ATOM 689 C CA . ALA A 1 97 ? 31.226 16.979 -52.650 1.00 58.75 97 ALA A CA 1
ATOM 690 C C . ALA A 1 97 ? 30.324 16.956 -53.899 1.00 58.75 97 ALA A C 1
ATOM 692 O O . ALA A 1 97 ? 30.828 17.093 -55.013 1.00 58.75 97 ALA A O 1
ATOM 693 N N . LEU A 1 98 ? 28.997 16.875 -53.731 1.00 61.06 98 LEU A N 1
ATOM 694 C CA . LEU A 1 98 ? 28.028 16.965 -54.829 1.00 61.06 98 LEU A CA 1
ATOM 695 C C . LEU A 1 98 ? 28.110 18.323 -55.549 1.00 61.06 98 LEU A C 1
ATOM 697 O O . LEU A 1 98 ? 28.224 18.363 -56.776 1.00 61.06 98 LEU A O 1
ATOM 701 N N . VAL A 1 99 ? 28.128 19.436 -54.805 1.00 66.19 99 VAL A N 1
ATOM 702 C CA . VAL A 1 99 ? 28.264 20.792 -55.376 1.00 66.19 99 VAL A CA 1
ATOM 703 C C . VAL A 1 99 ? 29.609 20.963 -56.095 1.00 66.19 99 VAL A C 1
ATOM 705 O O . VAL A 1 99 ? 29.653 21.457 -57.224 1.00 66.19 99 VAL A O 1
ATOM 708 N N . PHE A 1 100 ? 30.705 20.503 -55.487 1.00 55.78 100 PHE A N 1
ATOM 709 C CA . PHE A 1 100 ? 32.037 20.555 -56.099 1.00 55.78 100 PHE A CA 1
ATOM 710 C C . PHE A 1 100 ? 32.162 19.661 -57.345 1.00 55.78 100 PHE A C 1
ATOM 712 O O . PHE A 1 100 ? 32.796 20.066 -58.321 1.00 55.78 100 PHE A O 1
ATOM 719 N N . GLY A 1 101 ? 31.510 18.496 -57.367 1.00 59.25 101 GLY A N 1
ATOM 720 C CA . GLY A 1 101 ? 31.441 17.617 -58.536 1.00 59.25 101 GLY A CA 1
ATOM 721 C C . GLY A 1 101 ? 30.720 18.269 -59.720 1.00 59.25 101 GLY A C 1
ATOM 722 O O . GLY A 1 101 ? 31.228 18.243 -60.842 1.00 59.25 101 GLY A O 1
ATOM 723 N N . VAL A 1 102 ? 29.586 18.936 -59.474 1.00 64.19 102 VAL A N 1
ATOM 724 C CA . VAL A 1 102 ? 28.860 19.703 -60.505 1.00 64.19 102 VAL A CA 1
ATOM 725 C C . VAL A 1 102 ? 29.727 20.839 -61.065 1.00 64.19 102 VAL A C 1
ATOM 727 O O . VAL A 1 102 ? 29.797 21.014 -62.285 1.00 64.19 102 VAL A O 1
ATOM 730 N N . LEU A 1 103 ? 30.447 21.570 -60.206 1.00 54.97 103 LEU A N 1
ATOM 731 C CA . LEU A 1 103 ? 31.380 22.620 -60.634 1.00 54.97 103 LEU A CA 1
ATOM 732 C C . LEU A 1 103 ? 32.543 22.060 -61.471 1.00 54.97 103 LEU A C 1
ATOM 734 O O . LEU A 1 103 ? 32.873 22.633 -62.511 1.00 54.97 103 LEU A O 1
ATOM 738 N N . ALA A 1 104 ? 33.130 20.926 -61.079 1.00 54.56 104 ALA A N 1
ATOM 739 C CA . ALA A 1 104 ? 34.201 20.275 -61.834 1.00 54.56 104 ALA A CA 1
ATOM 740 C C . ALA A 1 104 ? 33.743 19.847 -63.244 1.00 54.56 104 ALA A C 1
ATOM 742 O O . ALA A 1 104 ? 34.448 20.092 -64.227 1.00 54.56 104 ALA A O 1
ATOM 743 N N . VAL A 1 105 ? 32.532 19.288 -63.370 1.00 57.00 105 VAL A N 1
ATOM 744 C CA . VAL A 1 105 ? 31.926 18.956 -64.672 1.00 57.00 105 VAL A CA 1
ATOM 745 C C . VAL A 1 105 ? 31.691 20.219 -65.509 1.00 57.00 105 VAL A C 1
ATOM 747 O O . VAL A 1 105 ? 32.041 20.240 -66.691 1.00 57.00 105 VAL A O 1
ATOM 750 N N . ALA A 1 106 ? 31.165 21.295 -64.914 1.00 60.56 106 ALA A N 1
ATOM 751 C CA . ALA A 1 106 ? 30.921 22.556 -65.617 1.00 60.56 106 ALA A CA 1
ATOM 752 C C . ALA A 1 106 ? 32.216 23.178 -66.177 1.00 60.56 106 ALA A C 1
ATOM 754 O O . ALA A 1 106 ? 32.280 23.518 -67.363 1.00 60.56 106 ALA A O 1
ATOM 755 N N . TYR A 1 107 ? 33.278 23.261 -65.368 1.00 54.66 107 TYR A N 1
ATOM 756 C CA . TYR A 1 107 ? 34.576 23.776 -65.817 1.00 54.66 107 TYR A CA 1
ATOM 757 C C . TYR A 1 107 ? 35.245 22.869 -66.865 1.00 54.66 107 TYR A C 1
ATOM 759 O O . TYR A 1 107 ? 35.805 23.377 -67.842 1.00 54.66 107 TYR A O 1
ATOM 767 N N . GLY A 1 108 ? 35.106 21.543 -66.744 1.00 56.06 108 GLY A N 1
ATOM 768 C CA . GLY A 1 108 ? 35.564 20.585 -67.757 1.00 56.06 108 GLY A CA 1
ATOM 769 C C . GLY A 1 108 ? 34.857 20.729 -69.114 1.00 56.06 108 GLY A C 1
ATOM 770 O O . GLY A 1 108 ? 35.479 20.550 -70.164 1.00 56.06 108 GLY A O 1
ATOM 771 N N . VAL A 1 109 ? 33.573 21.106 -69.123 1.00 58.62 109 VAL A N 1
ATOM 772 C CA . VAL A 1 109 ? 32.813 21.371 -70.359 1.00 58.62 109 VAL A CA 1
ATOM 773 C C . VAL A 1 109 ? 33.184 22.726 -70.976 1.00 58.62 109 VAL A C 1
ATOM 775 O O . VAL A 1 109 ? 33.362 22.805 -72.196 1.00 58.62 109 VAL A O 1
ATOM 778 N N . LEU A 1 110 ? 33.357 23.781 -70.171 1.00 54.72 110 LEU A N 1
ATOM 779 C CA . LEU A 1 110 ? 33.710 25.121 -70.668 1.00 54.72 110 LEU A CA 1
ATOM 780 C C . LEU A 1 110 ? 35.116 25.185 -71.291 1.00 54.72 110 LEU A C 1
ATOM 782 O O . LEU A 1 110 ? 35.311 25.897 -72.279 1.00 54.72 110 LEU A O 1
ATOM 786 N N . GLY A 1 111 ? 36.072 24.392 -70.794 1.00 51.28 111 GLY A N 1
ATOM 787 C CA . GLY A 1 111 ? 37.429 24.311 -71.353 1.00 51.28 111 GLY A CA 1
ATOM 788 C C . GLY A 1 111 ? 37.497 23.858 -72.822 1.00 51.28 111 GLY A C 1
ATOM 789 O O . GLY A 1 111 ? 38.485 24.115 -73.503 1.00 51.28 111 GLY A O 1
ATOM 790 N N . ARG A 1 112 ? 36.438 23.234 -73.359 1.00 47.56 112 ARG A N 1
ATOM 791 C CA . ARG A 1 112 ? 36.417 22.668 -74.722 1.00 47.56 112 ARG A CA 1
ATOM 792 C C . ARG A 1 112 ? 36.256 23.705 -75.850 1.00 47.56 112 ARG A C 1
ATOM 794 O O . ARG A 1 112 ? 36.377 23.334 -77.015 1.00 47.56 112 ARG A O 1
ATOM 801 N N . ARG A 1 113 ? 35.960 24.980 -75.553 1.00 50.84 113 ARG A N 1
ATOM 802 C CA . ARG A 1 113 ? 35.554 25.987 -76.567 1.00 50.84 113 ARG A CA 1
ATOM 803 C C . ARG A 1 113 ? 36.590 27.071 -76.933 1.00 50.84 113 ARG A C 1
ATOM 805 O O . ARG A 1 113 ? 36.234 27.981 -77.677 1.00 50.84 113 ARG A O 1
ATOM 812 N N . ARG A 1 114 ? 37.854 27.005 -76.486 1.00 49.91 114 ARG A N 1
ATOM 813 C CA . ARG A 1 114 ? 38.900 27.997 -76.849 1.00 49.91 114 ARG A CA 1
ATOM 814 C C . ARG A 1 114 ? 40.204 27.367 -77.359 1.00 49.91 114 ARG A C 1
ATOM 816 O O . ARG A 1 114 ? 40.842 26.628 -76.625 1.00 49.91 114 ARG A O 1
ATOM 823 N N . GLY A 1 115 ? 40.630 27.784 -78.560 1.00 46.19 115 GLY A N 1
ATOM 824 C CA . GLY A 1 115 ? 42.018 27.700 -79.055 1.00 46.19 115 GLY A CA 1
ATOM 825 C C . GLY A 1 115 ? 42.498 26.325 -79.551 1.00 46.19 115 GLY A C 1
ATOM 826 O O . GLY A 1 115 ? 42.147 25.290 -78.997 1.00 46.19 115 GLY A O 1
ATOM 827 N N . ARG A 1 116 ? 43.317 26.293 -80.617 1.00 46.69 116 ARG A N 1
ATOM 828 C CA . ARG A 1 116 ? 43.871 25.042 -81.198 1.00 46.69 116 ARG A CA 1
ATOM 829 C C . ARG A 1 116 ? 45.316 24.723 -80.786 1.00 46.69 116 ARG A C 1
ATOM 831 O O . ARG A 1 116 ? 45.853 23.724 -81.280 1.00 46.69 116 ARG A O 1
ATOM 838 N N . GLU A 1 117 ? 45.892 25.489 -79.863 1.00 49.38 117 GLU A N 1
ATOM 839 C CA . GLU A 1 117 ? 47.260 25.351 -79.341 1.00 49.38 117 GLU A CA 1
ATOM 840 C C . GLU A 1 117 ? 47.219 25.174 -77.814 1.00 49.38 117 GLU A C 1
ATOM 842 O O . GLU A 1 117 ? 46.434 25.830 -77.137 1.00 49.38 117 GLU A O 1
ATOM 847 N N . GLY A 1 118 ? 47.993 24.219 -77.279 1.00 51.94 118 GLY A N 1
ATOM 848 C CA . GLY A 1 118 ? 47.882 23.764 -75.877 1.00 51.94 118 GLY A CA 1
ATOM 849 C C . GLY A 1 118 ? 47.247 22.374 -75.670 1.00 51.94 118 GLY A C 1
ATOM 850 O O . GLY A 1 118 ? 46.865 22.025 -74.553 1.00 51.94 118 GLY A O 1
ATOM 851 N N . ARG A 1 119 ? 47.151 21.548 -76.727 1.00 54.69 119 ARG A N 1
ATOM 852 C CA . ARG A 1 119 ? 46.457 20.236 -76.718 1.00 54.69 119 ARG A CA 1
ATOM 853 C C . ARG A 1 119 ? 46.886 19.289 -75.589 1.00 54.69 119 ARG A C 1
ATOM 855 O O . ARG A 1 119 ? 46.035 18.574 -75.073 1.00 54.69 119 ARG A O 1
ATOM 862 N N . GLY A 1 120 ? 48.160 19.295 -75.188 1.00 59.56 120 GLY A N 1
ATOM 863 C CA . GLY A 1 120 ? 48.665 18.427 -74.115 1.00 59.56 120 GLY A CA 1
ATOM 864 C C . GLY A 1 120 ? 48.053 18.725 -72.740 1.00 59.56 120 GLY A C 1
ATOM 865 O O . GLY A 1 120 ? 47.647 17.801 -72.040 1.00 59.56 120 GLY A O 1
ATOM 866 N N . LEU A 1 121 ? 47.912 20.005 -72.378 1.00 58.69 121 LEU A N 1
ATOM 867 C CA . LEU A 1 121 ? 47.400 20.410 -71.062 1.00 58.69 121 LEU A CA 1
ATOM 868 C C . LEU A 1 121 ? 45.887 20.157 -70.940 1.00 58.69 121 LEU A C 1
ATOM 870 O O . LEU A 1 121 ? 45.414 19.661 -69.919 1.00 58.69 121 LEU A O 1
ATOM 874 N N . ALA A 1 122 ? 45.135 20.431 -72.010 1.00 57.03 122 ALA A N 1
ATOM 875 C CA . ALA A 1 122 ? 43.700 20.149 -72.067 1.00 57.03 122 ALA A CA 1
ATOM 876 C C . ALA A 1 122 ? 43.397 18.637 -72.036 1.00 57.03 122 ALA A C 1
ATOM 878 O O . ALA A 1 122 ? 42.423 18.218 -71.409 1.00 57.03 122 ALA A O 1
ATOM 879 N N . LEU A 1 123 ? 44.240 17.809 -72.669 1.00 65.31 123 LEU A N 1
ATOM 880 C CA . LEU A 1 123 ? 44.115 16.350 -72.605 1.00 65.31 123 LEU A CA 1
ATOM 881 C C . LEU A 1 123 ? 44.443 15.816 -71.201 1.00 65.31 123 LEU A C 1
ATOM 883 O O . LEU A 1 123 ? 43.725 14.954 -70.701 1.00 65.31 123 LEU A O 1
ATOM 887 N N . ALA A 1 124 ? 45.476 16.357 -70.546 1.00 61.66 124 ALA A N 1
ATOM 888 C CA . ALA A 1 124 ? 45.841 15.990 -69.178 1.00 61.66 124 ALA A CA 1
ATOM 889 C C . ALA A 1 124 ? 44.705 16.285 -68.181 1.00 61.66 124 ALA A C 1
ATOM 891 O O . ALA A 1 124 ? 44.358 15.418 -67.381 1.00 61.66 124 ALA A O 1
ATOM 892 N N . GLY A 1 125 ? 44.068 17.459 -68.279 1.00 59.97 125 GLY A N 1
ATOM 893 C CA . GLY A 1 125 ? 42.900 17.805 -67.459 1.00 59.97 125 GLY A CA 1
ATOM 894 C C . GLY A 1 125 ? 41.694 16.888 -67.701 1.00 59.97 125 GLY A C 1
ATOM 895 O O . GLY A 1 125 ? 41.044 16.464 -66.747 1.00 59.97 125 GLY A O 1
ATOM 896 N N . LEU A 1 126 ? 41.423 16.516 -68.960 1.00 66.25 126 LEU A N 1
ATOM 897 C CA . LEU A 1 126 ? 40.353 15.569 -69.298 1.00 66.25 126 LEU A CA 1
ATOM 898 C C . LEU A 1 126 ? 40.609 14.179 -68.693 1.00 66.25 126 LEU A C 1
ATOM 900 O O . LEU A 1 126 ? 39.712 13.603 -68.082 1.00 66.25 126 LEU A O 1
ATOM 904 N N . LEU A 1 127 ? 41.823 13.647 -68.860 1.00 73.62 127 LEU A N 1
ATOM 905 C CA . LEU A 1 127 ? 42.198 12.324 -68.355 1.00 73.62 127 LEU A CA 1
ATOM 906 C C . LEU A 1 127 ? 42.150 12.281 -66.826 1.00 73.62 127 LEU A C 1
ATOM 908 O O . LEU A 1 127 ? 41.551 11.365 -66.265 1.00 73.62 127 LEU A O 1
ATOM 912 N N . LEU A 1 128 ? 42.698 13.298 -66.154 1.00 59.53 128 LEU A N 1
ATOM 913 C CA . LEU A 1 128 ? 42.639 13.399 -64.697 1.00 59.53 128 LEU A CA 1
ATOM 914 C C . LEU A 1 128 ? 41.192 13.529 -64.194 1.00 59.53 128 LEU A C 1
ATOM 916 O O . LEU A 1 128 ? 40.842 12.908 -63.197 1.00 59.53 128 LEU A O 1
ATOM 920 N N . GLY A 1 129 ? 40.333 14.265 -64.908 1.00 63.47 129 GLY A N 1
ATOM 921 C CA . GLY A 1 129 ? 38.907 14.374 -64.595 1.00 63.47 129 GLY A CA 1
ATOM 922 C C . GLY A 1 129 ? 38.155 13.044 -64.719 1.00 63.47 129 GLY A C 1
ATOM 923 O O . GLY A 1 129 ? 37.386 12.695 -63.828 1.00 63.47 129 GLY A O 1
ATOM 924 N N . VAL A 1 130 ? 38.406 12.262 -65.777 1.00 71.56 130 VAL A N 1
ATOM 925 C CA . VAL A 1 130 ? 37.791 10.930 -65.955 1.00 71.56 130 VAL A CA 1
ATOM 926 C C . VAL A 1 130 ? 38.289 9.939 -64.901 1.00 71.56 130 VAL A C 1
ATOM 928 O O . VAL A 1 130 ? 37.482 9.205 -64.336 1.00 71.56 130 VAL A O 1
ATOM 931 N N . VAL A 1 131 ? 39.589 9.942 -64.585 1.00 73.62 131 VAL A N 1
ATOM 932 C CA . VAL A 1 131 ? 40.154 9.103 -63.512 1.00 73.62 131 VAL A CA 1
ATOM 933 C C . VAL A 1 131 ? 39.590 9.510 -62.149 1.00 73.62 131 VAL A C 1
ATOM 935 O O . VAL A 1 131 ? 39.161 8.644 -61.391 1.00 73.62 131 VAL A O 1
ATOM 938 N N . SER A 1 132 ? 39.501 10.810 -61.856 1.00 62.16 132 SER A N 1
ATOM 939 C CA . SER A 1 132 ? 38.884 11.325 -60.629 1.00 62.16 132 SER A CA 1
ATOM 940 C C . SER A 1 132 ? 37.414 10.920 -60.513 1.00 62.16 132 SER A C 1
ATOM 942 O O . SER A 1 132 ? 36.982 10.531 -59.431 1.00 62.16 132 SER A O 1
ATOM 944 N N . LEU A 1 133 ? 36.647 10.977 -61.607 1.00 73.56 133 LEU A N 1
ATOM 945 C CA . LEU A 1 133 ? 35.247 10.550 -61.628 1.00 73.56 133 LEU A CA 1
ATOM 946 C C . LEU A 1 133 ? 35.117 9.037 -61.400 1.00 73.56 133 LEU A C 1
ATOM 948 O O . LEU A 1 133 ? 34.274 8.613 -60.615 1.00 73.56 133 LEU A O 1
ATOM 952 N N . ALA A 1 134 ? 35.968 8.226 -62.034 1.00 75.19 134 ALA A N 1
ATOM 953 C CA . ALA A 1 134 ? 35.984 6.779 -61.833 1.00 75.19 134 ALA A CA 1
ATOM 954 C C . ALA A 1 134 ? 36.319 6.412 -60.376 1.00 75.19 134 ALA A C 1
ATOM 956 O O . ALA A 1 134 ? 35.615 5.605 -59.774 1.00 75.19 134 ALA A O 1
ATOM 957 N N . VAL A 1 135 ? 37.334 7.050 -59.782 1.00 74.06 135 VAL A N 1
ATOM 958 C CA . VAL A 1 135 ? 37.700 6.861 -58.368 1.00 74.06 135 VAL A CA 1
ATOM 959 C C . VAL A 1 135 ? 36.576 7.321 -57.434 1.00 74.06 135 VAL A C 1
ATOM 961 O O . VAL A 1 135 ? 36.273 6.616 -56.477 1.00 74.06 135 VAL A O 1
ATOM 964 N N . ALA A 1 136 ? 35.906 8.441 -57.724 1.00 70.31 136 ALA A N 1
ATOM 965 C CA . ALA A 1 136 ? 34.773 8.919 -56.930 1.00 70.31 136 ALA A CA 1
ATOM 966 C C . ALA A 1 136 ? 33.562 7.969 -56.989 1.00 70.31 136 ALA A C 1
ATOM 968 O O . ALA A 1 136 ? 32.944 7.704 -55.960 1.00 70.31 136 ALA A O 1
ATOM 969 N N . VAL A 1 137 ? 33.244 7.406 -58.162 1.00 77.88 137 VAL A N 1
ATOM 970 C CA . VAL A 1 137 ? 32.171 6.405 -58.309 1.00 77.88 137 VAL A CA 1
ATOM 971 C C . VAL A 1 137 ? 32.529 5.106 -57.584 1.00 77.88 137 VAL A C 1
ATOM 973 O O . VAL A 1 137 ? 31.698 4.577 -56.849 1.00 77.88 137 VAL A O 1
ATOM 976 N N . VAL A 1 138 ? 33.763 4.609 -57.727 1.00 79.88 138 VAL A N 1
ATOM 977 C CA . VAL A 1 138 ? 34.230 3.401 -57.022 1.00 79.88 138 VAL A CA 1
ATOM 978 C C . VAL A 1 138 ? 34.223 3.609 -55.504 1.00 79.88 138 VAL A C 1
ATOM 980 O O . VAL A 1 138 ? 33.712 2.757 -54.781 1.00 79.88 138 VAL A O 1
ATOM 983 N N . GLY A 1 139 ? 34.717 4.753 -55.020 1.00 74.69 139 GLY A N 1
ATOM 984 C CA . GLY A 1 139 ? 34.684 5.116 -53.602 1.00 74.69 139 GLY A CA 1
ATOM 985 C C . GLY A 1 139 ? 33.259 5.245 -53.061 1.00 74.69 139 GLY A C 1
ATOM 986 O O . GLY A 1 139 ? 32.954 4.687 -52.012 1.00 74.69 139 GLY A O 1
ATOM 987 N N . GLY A 1 140 ? 32.359 5.895 -53.804 1.00 76.38 140 GLY A N 1
ATOM 988 C CA . GLY A 1 140 ? 30.947 6.017 -53.433 1.00 76.38 140 GLY A CA 1
ATOM 989 C C . GLY A 1 140 ? 30.229 4.667 -53.345 1.00 76.38 140 GLY A C 1
ATOM 990 O O . GLY A 1 140 ? 29.511 4.423 -52.380 1.00 76.38 140 GLY A O 1
ATOM 991 N N . VAL A 1 141 ? 30.461 3.757 -54.298 1.00 84.25 141 VAL A N 1
ATOM 992 C CA . VAL A 1 141 ? 29.894 2.394 -54.263 1.00 84.25 141 VAL A CA 1
ATOM 993 C C . VAL A 1 141 ? 30.467 1.570 -53.105 1.00 84.25 141 VAL A C 1
ATOM 995 O O . VAL A 1 141 ? 29.726 0.807 -52.484 1.00 84.25 141 VAL A O 1
ATOM 998 N N . LEU A 1 142 ? 31.757 1.734 -52.787 1.00 84.44 142 LEU A N 1
ATOM 999 C CA . LEU A 1 142 ? 32.392 1.075 -51.643 1.00 84.44 142 LEU A CA 1
ATOM 1000 C C . LEU A 1 142 ? 31.806 1.572 -50.311 1.00 84.44 142 LEU A C 1
ATOM 1002 O O . LEU A 1 142 ? 31.479 0.756 -49.454 1.00 84.44 142 LEU A O 1
ATOM 1006 N N . VAL A 1 143 ? 31.622 2.889 -50.159 1.00 84.38 143 VAL A N 1
ATOM 1007 C CA . VAL A 1 143 ? 31.011 3.495 -48.963 1.00 84.38 143 VAL A CA 1
ATOM 1008 C C . VAL A 1 143 ? 29.546 3.089 -48.819 1.00 84.38 143 VAL A C 1
ATOM 1010 O O . VAL A 1 143 ? 29.157 2.711 -47.721 1.00 84.38 143 VAL A O 1
ATOM 1013 N N . MET A 1 144 ? 28.749 3.100 -49.896 1.00 80.94 144 MET A N 1
ATOM 1014 C CA . MET A 1 144 ? 27.357 2.630 -49.837 1.00 80.94 144 MET A CA 1
ATOM 1015 C C . MET A 1 144 ? 27.288 1.183 -49.337 1.00 80.94 144 MET A C 1
ATOM 1017 O O . MET A 1 144 ? 26.602 0.925 -48.359 1.00 80.94 144 MET A O 1
ATOM 1021 N N . LYS A 1 145 ? 28.090 0.265 -49.901 1.00 88.81 145 LYS A N 1
ATOM 1022 C CA . LYS A 1 145 ? 28.134 -1.125 -49.416 1.00 88.81 145 LYS A CA 1
ATOM 1023 C C . LYS A 1 145 ? 28.594 -1.269 -47.966 1.00 88.81 145 LYS A C 1
ATOM 1025 O O . LYS A 1 145 ? 28.094 -2.147 -47.273 1.00 88.81 145 LYS A O 1
ATOM 1030 N N . ALA A 1 146 ? 29.541 -0.447 -47.517 1.00 85.94 146 ALA A N 1
ATOM 1031 C CA . ALA A 1 146 ? 29.974 -0.459 -46.123 1.00 85.94 146 ALA A CA 1
ATOM 1032 C C . ALA A 1 146 ? 28.862 0.028 -45.178 1.00 85.94 146 ALA A C 1
ATOM 1034 O O . ALA A 1 146 ? 28.684 -0.542 -44.109 1.00 85.94 146 ALA A O 1
ATOM 1035 N N . VAL A 1 147 ? 28.098 1.049 -45.581 1.00 87.69 147 VAL A N 1
ATOM 1036 C CA . VAL A 1 147 ? 26.947 1.554 -44.817 1.00 87.69 147 VAL A CA 1
ATOM 1037 C C . VAL A 1 147 ? 25.792 0.554 -44.818 1.00 87.69 147 VAL A C 1
ATOM 1039 O O . VAL A 1 147 ? 25.186 0.366 -43.773 1.00 87.69 147 VAL A O 1
ATOM 1042 N N . ASP A 1 148 ? 25.502 -0.097 -45.945 1.00 90.75 148 ASP A N 1
ATOM 1043 C CA . ASP A 1 148 ? 24.434 -1.098 -46.033 1.00 90.75 148 ASP A CA 1
ATOM 1044 C C . ASP A 1 148 ? 24.736 -2.307 -45.127 1.00 90.75 148 ASP A C 1
ATOM 1046 O O . ASP A 1 148 ? 23.883 -2.687 -44.339 1.00 90.75 148 ASP A O 1
ATOM 1050 N N . TRP A 1 149 ? 25.976 -2.820 -45.110 1.00 90.94 149 TRP A N 1
ATOM 1051 C CA . TRP A 1 149 ? 26.362 -3.888 -44.172 1.00 90.94 149 TRP A CA 1
ATOM 1052 C C . TRP A 1 149 ? 26.259 -3.468 -42.693 1.00 90.94 149 TRP A C 1
ATOM 1054 O O . TRP A 1 149 ? 25.811 -4.250 -41.862 1.00 90.94 149 TRP A O 1
ATOM 1064 N N . ILE A 1 150 ? 26.636 -2.227 -42.358 1.00 91.69 150 ILE A N 1
ATOM 1065 C CA . ILE A 1 150 ? 26.484 -1.698 -40.991 1.00 91.69 150 ILE A CA 1
ATOM 1066 C C . ILE A 1 150 ? 25.003 -1.559 -40.610 1.00 91.69 150 ILE A C 1
ATOM 1068 O O . ILE A 1 150 ? 24.665 -1.758 -39.446 1.00 91.69 150 ILE A O 1
ATOM 1072 N N . ARG A 1 151 ? 24.125 -1.215 -41.562 1.00 91.88 151 ARG A N 1
ATOM 1073 C CA . ARG A 1 151 ? 22.676 -1.140 -41.331 1.00 91.88 151 ARG A CA 1
ATOM 1074 C C . ARG A 1 151 ? 22.080 -2.514 -41.084 1.00 91.88 151 ARG A C 1
ATOM 1076 O O . ARG A 1 151 ? 21.429 -2.657 -40.066 1.00 91.88 151 ARG A O 1
ATOM 1083 N N . ASP A 1 152 ? 22.363 -3.497 -41.937 1.00 94.25 152 ASP A N 1
ATOM 1084 C CA . ASP A 1 152 ? 21.850 -4.865 -41.772 1.00 94.25 152 ASP A CA 1
ATOM 1085 C C . ASP A 1 152 ? 22.202 -5.422 -40.372 1.00 94.25 152 ASP A C 1
ATOM 1087 O O . ASP A 1 152 ? 21.334 -5.919 -39.663 1.00 94.25 152 ASP A O 1
ATOM 1091 N N . GLU A 1 153 ? 23.451 -5.244 -39.918 1.00 92.94 153 GLU A N 1
ATOM 1092 C CA . GLU A 1 153 ? 23.894 -5.657 -38.572 1.00 92.94 153 GLU A CA 1
ATOM 1093 C C . GLU A 1 153 ? 23.235 -4.830 -37.442 1.00 92.94 153 GLU A C 1
ATOM 1095 O O . GLU A 1 153 ? 23.054 -5.325 -36.332 1.00 92.94 153 GLU A O 1
ATOM 1100 N N . THR A 1 154 ? 22.861 -3.570 -37.702 1.00 94.69 154 THR A N 1
ATOM 1101 C CA . THR A 1 154 ? 22.125 -2.731 -36.734 1.00 94.69 154 THR A CA 1
ATOM 1102 C C . THR A 1 154 ? 20.660 -3.156 -36.642 1.00 94.69 154 THR A C 1
ATOM 1104 O O . THR A 1 154 ? 20.147 -3.275 -35.537 1.00 94.69 154 THR A O 1
ATOM 1107 N N . ASP A 1 155 ? 20.013 -3.444 -37.772 1.00 95.44 155 ASP A N 1
ATOM 1108 C CA . ASP A 1 155 ? 18.624 -3.903 -37.835 1.00 95.44 155 ASP A CA 1
ATOM 1109 C C . ASP A 1 155 ? 18.470 -5.284 -37.154 1.00 95.44 155 ASP A C 1
ATOM 1111 O O . ASP A 1 155 ? 17.498 -5.512 -36.432 1.00 95.44 155 ASP A O 1
ATOM 1115 N N . ASP A 1 156 ? 19.450 -6.187 -37.310 1.00 95.19 156 ASP A N 1
ATOM 1116 C CA . ASP A 1 156 ? 19.501 -7.473 -36.591 1.00 95.19 156 ASP A CA 1
ATOM 1117 C C . ASP A 1 156 ? 19.693 -7.290 -35.069 1.00 95.19 156 ASP A C 1
ATOM 1119 O O . ASP A 1 156 ? 19.085 -8.018 -34.276 1.00 95.19 156 ASP A O 1
ATOM 1123 N N . LEU A 1 157 ? 20.509 -6.313 -34.644 1.00 95.31 157 LEU A N 1
ATOM 1124 C CA . LEU A 1 157 ? 20.699 -5.968 -33.229 1.00 95.31 157 LEU A CA 1
ATOM 1125 C C . LEU A 1 157 ? 19.445 -5.335 -32.614 1.00 95.31 157 LEU A C 1
ATOM 1127 O O . LEU A 1 157 ? 19.048 -5.743 -31.523 1.00 95.31 157 LEU A O 1
ATOM 1131 N N . ASP A 1 158 ? 18.808 -4.387 -33.303 1.00 96.06 158 ASP A N 1
ATOM 1132 C CA . ASP A 1 158 ? 17.558 -3.760 -32.860 1.00 96.06 158 ASP A CA 1
ATOM 1133 C C . ASP A 1 158 ? 16.444 -4.820 -32.738 1.00 96.06 158 ASP A C 1
ATOM 1135 O O . ASP A 1 158 ? 15.740 -4.864 -31.730 1.00 96.06 158 ASP A O 1
ATOM 1139 N N . ALA A 1 159 ? 16.358 -5.766 -33.682 1.00 95.81 159 ALA A N 1
ATOM 1140 C CA . ALA A 1 159 ? 15.408 -6.878 -33.614 1.00 95.81 159 ALA A CA 1
ATOM 1141 C C . ALA A 1 159 ? 15.670 -7.867 -32.457 1.00 95.81 159 ALA A C 1
ATOM 1143 O O . ALA A 1 159 ? 14.731 -8.512 -31.987 1.00 95.81 159 ALA A O 1
ATOM 1144 N N . GLU A 1 160 ? 16.915 -8.030 -31.997 1.00 96.56 160 GLU A N 1
ATOM 1145 C CA . GLU A 1 160 ? 17.226 -8.811 -30.787 1.00 96.56 160 GLU A CA 1
ATOM 1146 C C . GLU A 1 160 ? 16.929 -8.011 -29.508 1.00 96.56 160 GLU A C 1
ATOM 1148 O O . GLU A 1 160 ? 16.421 -8.570 -28.535 1.00 96.56 160 GLU A O 1
ATOM 1153 N N . VAL A 1 161 ? 17.183 -6.697 -29.510 1.00 97.06 161 VAL A N 1
ATOM 1154 C CA . VAL A 1 161 ? 16.803 -5.802 -28.407 1.00 97.06 161 VAL A CA 1
ATOM 1155 C C . VAL A 1 161 ? 15.289 -5.814 -28.205 1.00 97.06 161 VAL A C 1
ATOM 1157 O O . VAL A 1 161 ? 14.857 -5.990 -27.069 1.00 97.06 161 VAL A O 1
ATOM 1160 N N . ASP A 1 162 ? 14.490 -5.722 -29.270 1.00 97.44 162 ASP A N 1
ATOM 1161 C CA . ASP A 1 162 ? 13.026 -5.788 -29.186 1.00 97.44 162 ASP A CA 1
ATOM 1162 C C . ASP A 1 162 ? 12.546 -7.116 -28.564 1.00 97.44 162 ASP A C 1
ATOM 1164 O O . ASP A 1 162 ? 11.730 -7.100 -27.643 1.00 97.44 162 ASP A O 1
ATOM 1168 N N . ARG A 1 163 ? 13.114 -8.267 -28.964 1.00 96.88 163 ARG A N 1
ATOM 1169 C CA . ARG A 1 163 ? 12.793 -9.575 -28.346 1.00 96.88 163 ARG A CA 1
ATOM 1170 C C . ARG A 1 163 ? 13.149 -9.629 -26.863 1.00 96.88 163 ARG A C 1
ATOM 1172 O O . ARG A 1 163 ? 12.382 -10.161 -26.064 1.00 96.88 163 ARG A O 1
ATOM 1179 N N . LEU A 1 164 ? 14.318 -9.109 -26.488 1.00 96.62 164 LEU A N 1
ATOM 1180 C CA . LEU A 1 164 ? 14.751 -9.074 -25.091 1.00 96.62 164 LEU A CA 1
ATOM 1181 C C . LEU A 1 164 ? 13.893 -8.115 -24.259 1.00 96.62 164 LEU A C 1
ATOM 1183 O O . LEU A 1 164 ? 13.650 -8.392 -23.086 1.00 96.62 164 LEU A O 1
ATOM 1187 N N . VAL A 1 165 ? 13.404 -7.021 -24.848 1.00 97.75 165 VAL A N 1
ATOM 1188 C CA . VAL A 1 165 ? 12.425 -6.128 -24.217 1.00 97.75 165 VAL A CA 1
ATOM 1189 C C . VAL A 1 165 ? 11.099 -6.859 -24.004 1.00 97.75 165 VAL A C 1
ATOM 1191 O O . VAL A 1 165 ? 10.595 -6.830 -22.885 1.00 97.75 165 VAL A O 1
ATOM 1194 N N . GLU A 1 166 ? 10.572 -7.571 -25.005 1.00 97.50 166 GLU A N 1
ATOM 1195 C CA . GLU A 1 166 ? 9.350 -8.378 -24.859 1.00 97.50 166 GLU A CA 1
ATOM 1196 C C . GLU A 1 166 ? 9.488 -9.454 -23.760 1.00 97.50 166 GLU A C 1
ATOM 1198 O O . GLU A 1 166 ? 8.627 -9.537 -22.883 1.00 97.50 166 GLU A O 1
ATOM 1203 N N . GLU A 1 167 ? 10.594 -10.213 -23.731 1.00 97.44 167 GLU A N 1
ATOM 1204 C CA . GLU A 1 167 ? 10.853 -11.232 -22.694 1.00 97.44 167 GLU A CA 1
ATOM 1205 C C . GLU A 1 167 ? 10.977 -10.615 -21.287 1.00 97.44 167 GLU A C 1
ATOM 1207 O O . GLU A 1 167 ? 10.467 -11.160 -20.303 1.00 97.44 167 GLU A O 1
ATOM 1212 N N . VAL A 1 168 ? 11.654 -9.467 -21.167 1.00 98.00 168 VAL A N 1
ATOM 1213 C CA . VAL A 1 168 ? 11.784 -8.750 -19.891 1.00 98.00 168 VAL A CA 1
ATOM 1214 C C . VAL A 1 168 ? 10.440 -8.184 -19.444 1.00 98.00 168 VAL A C 1
ATOM 1216 O O . VAL A 1 168 ? 10.118 -8.288 -18.262 1.00 98.00 168 VAL A O 1
ATOM 1219 N N . GLU A 1 169 ? 9.628 -7.626 -20.344 1.00 97.19 169 GLU A N 1
ATOM 1220 C CA . GLU A 1 169 ? 8.292 -7.153 -19.986 1.00 97.19 169 GLU A CA 1
ATOM 1221 C C . GLU A 1 169 ? 7.356 -8.294 -19.557 1.00 97.19 169 GLU A C 1
ATOM 1223 O O . GLU A 1 169 ? 6.563 -8.102 -18.634 1.00 97.19 169 GLU A O 1
ATOM 1228 N N . GLU A 1 170 ? 7.427 -9.470 -20.191 1.00 97.94 170 GLU A N 1
ATOM 1229 C CA . GLU A 1 170 ? 6.664 -10.656 -19.775 1.00 97.94 170 GLU A CA 1
ATOM 1230 C C . GLU A 1 170 ? 7.069 -11.096 -18.361 1.00 97.94 170 GLU A C 1
ATOM 1232 O O . GLU A 1 170 ? 6.214 -11.179 -17.478 1.00 97.94 170 GLU A O 1
ATOM 1237 N N . LYS A 1 171 ? 8.374 -11.255 -18.100 1.00 96.94 171 LYS A N 1
ATOM 1238 C CA . LYS A 1 171 ? 8.901 -11.603 -16.766 1.00 96.94 171 LYS A CA 1
ATOM 1239 C C . LYS A 1 171 ? 8.565 -10.569 -15.695 1.00 96.94 171 LYS A C 1
ATOM 1241 O O . LYS A 1 171 ? 8.295 -10.935 -14.556 1.00 96.94 171 LYS A O 1
ATOM 1246 N N . VAL A 1 172 ? 8.581 -9.279 -16.034 1.00 98.25 172 VAL A N 1
ATOM 1247 C CA . VAL A 1 172 ? 8.191 -8.211 -15.102 1.00 98.25 172 VAL A CA 1
ATOM 1248 C C . VAL A 1 172 ? 6.697 -8.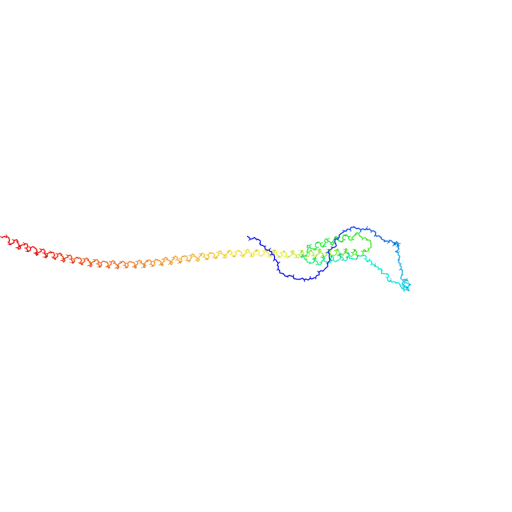282 -14.784 1.00 98.25 172 VAL A C 1
ATOM 1250 O O . VAL A 1 172 ? 6.331 -8.084 -13.630 1.00 98.25 172 VAL A O 1
ATOM 1253 N N . ARG A 1 173 ? 5.833 -8.602 -15.757 1.00 97.44 173 ARG A N 1
ATOM 1254 C CA . ARG A 1 173 ? 4.396 -8.818 -15.507 1.00 97.44 173 ARG A CA 1
ATOM 1255 C C . ARG A 1 173 ? 4.159 -10.043 -14.621 1.00 97.44 173 ARG A C 1
ATOM 1257 O O . ARG A 1 173 ? 3.458 -9.915 -13.626 1.00 97.44 173 ARG A O 1
ATOM 1264 N N . GLU A 1 174 ? 4.807 -11.170 -14.916 1.00 98.06 174 GLU A N 1
ATOM 1265 C CA . GLU A 1 174 ? 4.728 -12.394 -14.102 1.00 98.06 174 GLU A CA 1
ATOM 1266 C C . GLU A 1 174 ? 5.167 -12.145 -12.646 1.00 98.06 174 GLU A C 1
ATOM 1268 O O . GLU A 1 174 ? 4.448 -12.503 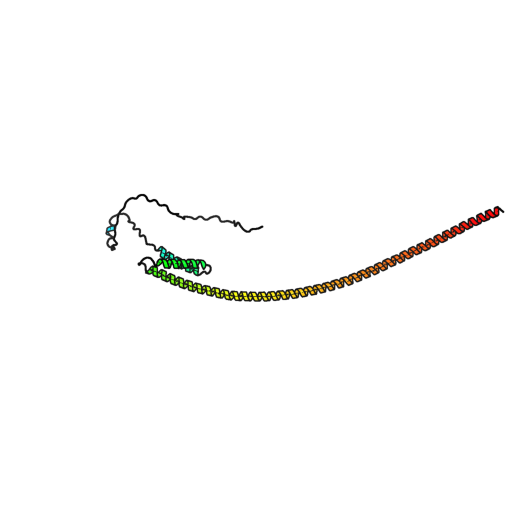-11.715 1.00 98.06 174 GLU A O 1
ATOM 1273 N N . GLN A 1 175 ? 6.294 -11.453 -12.434 1.00 97.94 175 GLN A N 1
ATOM 1274 C CA . GLN A 1 175 ? 6.762 -11.096 -11.089 1.00 97.94 175 GLN A CA 1
ATOM 1275 C C . GLN A 1 175 ? 5.822 -10.131 -10.358 1.00 97.94 175 GLN A C 1
ATOM 1277 O O . GLN A 1 175 ? 5.666 -10.240 -9.144 1.00 97.94 175 GLN A O 1
ATOM 1282 N N . VAL A 1 176 ? 5.195 -9.183 -11.063 1.00 98.44 176 VAL A N 1
ATOM 1283 C CA . VAL A 1 176 ? 4.197 -8.286 -10.458 1.00 98.44 176 VAL A CA 1
ATOM 1284 C C . VAL A 1 176 ? 2.953 -9.069 -10.035 1.00 98.44 176 VAL A C 1
ATOM 1286 O O . VAL A 1 176 ? 2.499 -8.884 -8.908 1.00 98.44 176 VAL A O 1
ATOM 1289 N N . ASP A 1 177 ? 2.450 -9.979 -10.872 1.00 98.31 177 ASP A N 1
ATOM 1290 C CA . ASP A 1 177 ? 1.291 -10.821 -10.549 1.00 98.31 177 ASP A CA 1
ATOM 1291 C C . ASP A 1 177 ? 1.575 -11.764 -9.357 1.00 98.31 177 ASP A C 1
ATOM 1293 O O . ASP A 1 177 ? 0.718 -11.933 -8.483 1.00 98.31 177 ASP A O 1
ATOM 1297 N N . GLU A 1 178 ? 2.783 -12.340 -9.271 1.00 98.19 178 GLU A N 1
ATOM 1298 C CA . GLU A 1 178 ? 3.221 -13.166 -8.132 1.00 98.19 178 GLU A CA 1
ATOM 1299 C C . GLU A 1 178 ? 3.297 -12.345 -6.831 1.00 98.19 178 GLU A C 1
ATOM 1301 O O . GLU A 1 178 ? 2.724 -12.741 -5.811 1.00 98.19 178 GLU A O 1
ATOM 1306 N N . ILE A 1 179 ? 3.920 -11.161 -6.876 1.00 98.38 179 ILE A N 1
ATOM 1307 C CA . ILE A 1 179 ? 4.030 -10.248 -5.726 1.00 98.38 179 ILE A CA 1
ATOM 1308 C C . ILE A 1 179 ? 2.647 -9.741 -5.280 1.00 98.38 179 ILE A C 1
ATOM 1310 O O . ILE A 1 179 ? 2.377 -9.674 -4.080 1.00 98.38 179 ILE A O 1
ATOM 1314 N N . GLU A 1 180 ? 1.739 -9.408 -6.205 1.00 98.31 180 GLU A N 1
ATOM 1315 C CA . GLU A 1 180 ? 0.367 -9.011 -5.858 1.00 98.31 180 GLU A CA 1
ATOM 1316 C C . GLU A 1 180 ? -0.413 -10.143 -5.172 1.00 98.31 180 GLU A C 1
ATOM 1318 O O . GLU A 1 180 ? -1.196 -9.884 -4.248 1.00 98.31 180 GLU A O 1
ATOM 1323 N N . ALA A 1 181 ? -0.207 -11.392 -5.598 1.00 98.06 181 ALA A N 1
ATOM 1324 C CA . ALA A 1 181 ? -0.827 -12.559 -4.981 1.00 98.06 181 ALA A CA 1
ATOM 1325 C C . ALA A 1 181 ? -0.275 -12.828 -3.569 1.00 98.06 181 ALA A C 1
ATOM 1327 O O . ALA A 1 181 ? -1.064 -13.059 -2.648 1.00 98.06 181 ALA A O 1
ATOM 1328 N N . GLU A 1 182 ? 1.047 -12.746 -3.379 1.00 98.31 182 GLU A N 1
ATOM 1329 C CA . GLU A 1 182 ? 1.698 -12.915 -2.073 1.00 98.31 182 GLU A CA 1
ATOM 1330 C C . GLU A 1 182 ? 1.259 -11.825 -1.082 1.00 98.31 182 GLU A C 1
ATOM 1332 O O . GLU A 1 182 ? 0.784 -12.143 0.011 1.00 98.31 182 GLU A O 1
ATOM 1337 N N . ILE A 1 183 ? 1.297 -10.549 -1.490 1.00 98.50 183 ILE A N 1
ATOM 1338 C CA . ILE A 1 183 ? 0.853 -9.417 -0.660 1.00 98.50 183 ILE A CA 1
ATOM 1339 C C . ILE A 1 183 ? -0.619 -9.569 -0.257 1.00 98.50 183 ILE A C 1
ATOM 1341 O O . ILE A 1 183 ? -0.973 -9.303 0.893 1.00 98.50 183 ILE A O 1
ATOM 1345 N N . ARG A 1 184 ? -1.499 -10.012 -1.166 1.00 98.25 184 ARG A N 1
ATOM 1346 C CA . ARG A 1 184 ? -2.917 -10.232 -0.833 1.00 98.25 184 ARG A CA 1
ATOM 1347 C C . ARG A 1 184 ? -3.093 -11.351 0.193 1.00 98.25 184 ARG A C 1
ATOM 1349 O O . ARG A 1 184 ? -3.860 -11.178 1.135 1.00 98.25 184 ARG A O 1
ATOM 1356 N N . ALA A 1 185 ? -2.367 -12.458 0.043 1.00 98.31 185 ALA A N 1
ATOM 1357 C CA . ALA A 1 185 ? -2.412 -13.568 0.991 1.00 98.31 185 ALA A CA 1
ATOM 1358 C C . ALA A 1 185 ? -1.876 -13.171 2.381 1.00 98.31 185 ALA A C 1
ATOM 1360 O O . ALA A 1 185 ? -2.448 -13.571 3.397 1.00 98.31 185 ALA A O 1
ATOM 1361 N N . GLU A 1 186 ? -0.819 -12.354 2.445 1.00 98.50 186 GLU A N 1
ATOM 1362 C CA . GLU A 1 186 ? -0.304 -11.823 3.711 1.00 98.50 186 GLU A CA 1
ATOM 1363 C C . GLU A 1 186 ? -1.301 -10.851 4.367 1.00 98.50 186 GLU A C 1
ATOM 1365 O O . GLU A 1 186 ? -1.546 -10.951 5.570 1.00 98.50 186 GLU A O 1
ATOM 1370 N N . ILE A 1 187 ? -1.956 -9.979 3.589 1.00 98.62 187 ILE A N 1
ATOM 1371 C CA . ILE A 1 187 ? -3.031 -9.099 4.081 1.00 98.62 187 ILE A CA 1
ATOM 1372 C C . ILE A 1 187 ? -4.195 -9.915 4.657 1.00 98.62 187 ILE A C 1
ATOM 1374 O O . ILE A 1 187 ? -4.605 -9.644 5.785 1.00 98.62 187 ILE A O 1
ATOM 1378 N N . ASP A 1 188 ? -4.703 -10.920 3.938 1.00 98.62 188 ASP A N 1
ATOM 1379 C CA . ASP A 1 188 ? -5.815 -11.760 4.412 1.00 98.62 188 ASP A CA 1
ATOM 1380 C C . ASP A 1 188 ? -5.439 -12.519 5.701 1.00 98.62 188 ASP A C 1
ATOM 1382 O O . ASP A 1 188 ? -6.243 -12.615 6.633 1.00 98.62 188 ASP A O 1
ATOM 1386 N N . SER A 1 189 ? -4.190 -12.992 5.798 1.00 98.12 189 SER A N 1
ATOM 1387 C CA . SER A 1 189 ? -3.640 -13.608 7.011 1.00 98.12 189 SER A CA 1
ATOM 1388 C C . SER A 1 189 ? -3.602 -12.623 8.186 1.00 98.12 189 SER A C 1
ATOM 1390 O O . SER A 1 189 ? -4.105 -12.933 9.266 1.00 98.12 189 SER A O 1
ATOM 1392 N N . ILE A 1 190 ? -3.084 -11.405 7.975 1.00 98.56 190 ILE A N 1
ATOM 1393 C CA . ILE A 1 190 ? -3.026 -10.346 8.996 1.00 98.56 190 ILE A CA 1
ATOM 1394 C C . ILE A 1 190 ? -4.431 -9.931 9.446 1.00 98.56 190 ILE A C 1
ATOM 1396 O O . ILE A 1 190 ? -4.646 -9.745 10.643 1.00 98.56 190 ILE A O 1
ATOM 1400 N N . VAL A 1 191 ? -5.392 -9.802 8.525 1.00 98.62 191 VAL A N 1
ATOM 1401 C CA . VAL A 1 191 ? -6.791 -9.480 8.852 1.00 98.62 191 VAL A CA 1
ATOM 1402 C C . VAL A 1 191 ? -7.386 -10.562 9.750 1.00 98.62 191 VAL A C 1
ATOM 1404 O O . VAL A 1 191 ? -7.887 -10.233 10.826 1.00 98.62 191 VAL A O 1
ATOM 1407 N N . GLY A 1 192 ? -7.255 -11.841 9.379 1.00 98.25 192 GLY A N 1
ATOM 1408 C CA . GLY A 1 192 ? -7.732 -12.956 10.201 1.00 98.25 192 GLY A CA 1
ATOM 1409 C C . GLY A 1 192 ? -7.082 -12.997 11.589 1.00 98.25 192 GLY A C 1
ATOM 1410 O O . GLY A 1 192 ? -7.769 -13.196 12.592 1.00 98.25 192 GLY A O 1
ATOM 1411 N N . ASP A 1 193 ? -5.774 -12.743 11.674 1.00 98.56 193 ASP A N 1
ATOM 1412 C CA . ASP A 1 193 ? -5.035 -12.671 12.940 1.00 98.56 193 ASP A CA 1
ATOM 1413 C C . ASP A 1 193 ? -5.504 -11.501 13.824 1.00 98.56 193 ASP A C 1
ATOM 1415 O O . ASP A 1 193 ? -5.648 -11.653 15.040 1.00 98.56 193 ASP A O 1
ATOM 1419 N N . VAL A 1 194 ? -5.760 -10.329 13.232 1.00 98.50 194 VAL A N 1
ATOM 1420 C CA . VAL A 1 194 ? -6.248 -9.135 13.939 1.00 98.50 194 VAL A CA 1
ATOM 1421 C C . VAL A 1 194 ? -7.678 -9.333 14.431 1.00 98.50 194 VAL A C 1
ATOM 1423 O O . VAL A 1 194 ? -7.926 -9.091 15.612 1.00 98.50 194 VAL A O 1
ATOM 1426 N N . GLU A 1 195 ? -8.594 -9.823 13.591 1.00 98.44 195 GLU A N 1
ATOM 1427 C CA . GLU A 1 195 ? -9.965 -10.159 13.999 1.00 98.44 195 GLU A CA 1
ATOM 1428 C C . GLU A 1 195 ? -9.949 -11.134 15.181 1.00 98.44 195 GLU A C 1
ATOM 1430 O O . GLU A 1 195 ? -10.537 -10.868 16.230 1.00 98.44 195 GLU A O 1
ATOM 1435 N N . GLN A 1 196 ? -9.185 -12.222 15.068 1.00 98.06 196 GLN A N 1
ATOM 1436 C CA . GLN A 1 196 ? -9.133 -13.263 16.090 1.00 98.06 196 GLN A CA 1
ATOM 1437 C C . GLN A 1 196 ? -8.505 -12.786 17.415 1.00 98.06 196 GLN A C 1
ATOM 1439 O O . GLN A 1 196 ? -8.874 -13.276 18.488 1.00 98.06 196 GLN A O 1
ATOM 1444 N N . ARG A 1 197 ? -7.557 -11.839 17.369 1.00 98.12 197 ARG A N 1
ATOM 1445 C CA . ARG A 1 197 ? -6.985 -11.193 18.565 1.00 98.12 197 ARG A CA 1
ATOM 1446 C C . ARG A 1 197 ? -7.970 -10.220 19.205 1.00 98.12 197 ARG A C 1
ATOM 1448 O O . ARG A 1 197 ? -8.136 -10.266 20.421 1.00 98.12 197 ARG A O 1
ATOM 1455 N N . VAL A 1 198 ? -8.623 -9.373 18.406 1.00 98.44 198 VAL A N 1
ATOM 1456 C CA . VAL A 1 198 ? -9.599 -8.386 18.890 1.00 98.44 198 VAL A CA 1
ATOM 1457 C C . VAL A 1 198 ? -10.785 -9.090 19.539 1.00 98.44 198 VAL A C 1
ATOM 1459 O O . VAL A 1 198 ? -11.095 -8.771 20.682 1.00 98.44 198 VAL A O 1
ATOM 1462 N N . THR A 1 199 ? -11.384 -10.089 18.881 1.00 98.25 199 THR A N 1
ATOM 1463 C CA . THR A 1 199 ? -12.502 -10.862 19.442 1.00 98.25 199 THR A CA 1
ATOM 1464 C C . THR A 1 199 ? -12.138 -11.455 20.802 1.00 98.25 199 THR A C 1
ATOM 1466 O O . THR A 1 199 ? -12.794 -11.133 21.785 1.00 98.25 199 THR A O 1
ATOM 1469 N N . ARG A 1 200 ? -11.039 -12.220 20.908 1.00 97.69 200 ARG A N 1
ATOM 1470 C CA . ARG A 1 200 ? -10.668 -12.851 22.189 1.00 97.69 200 ARG A CA 1
ATOM 1471 C C . ARG A 1 200 ? -10.298 -11.859 23.289 1.00 97.69 200 ARG A C 1
ATOM 1473 O O . ARG A 1 200 ? -10.606 -12.119 24.447 1.00 97.69 200 ARG A O 1
ATOM 1480 N N . SER A 1 201 ? -9.598 -10.771 22.956 1.00 97.62 201 SER A N 1
ATOM 1481 C CA . SER A 1 201 ? -9.206 -9.768 23.955 1.00 97.62 201 SER A CA 1
ATOM 1482 C C . SER A 1 201 ? -10.433 -9.042 24.496 1.00 97.62 201 SER A C 1
ATOM 1484 O O . SER A 1 201 ? -10.593 -8.937 25.706 1.00 97.62 201 SER A O 1
ATOM 1486 N N . VAL A 1 202 ? -11.322 -8.595 23.604 1.00 98.38 202 VAL A N 1
ATOM 1487 C CA . VAL A 1 202 ? -12.525 -7.848 23.983 1.00 98.38 202 VAL A CA 1
ATOM 1488 C C . VAL A 1 202 ? -13.528 -8.743 24.708 1.00 98.38 202 VAL A C 1
ATOM 1490 O O . VAL A 1 202 ? -14.099 -8.293 25.692 1.00 98.38 202 VAL A O 1
ATOM 1493 N N . GLU A 1 203 ? -13.714 -10.002 24.297 1.00 98.19 203 GLU A N 1
ATOM 1494 C CA . GLU A 1 203 ? -14.537 -10.968 25.044 1.00 98.19 203 GLU A CA 1
ATOM 1495 C C . GLU A 1 203 ? -14.007 -11.155 26.475 1.00 98.19 203 GLU A C 1
ATOM 1497 O O . GLU A 1 203 ? -14.758 -10.979 27.430 1.00 98.19 203 GLU A O 1
ATOM 1502 N N . ALA A 1 204 ? -12.702 -11.401 26.643 1.00 97.50 204 ALA A N 1
ATOM 1503 C CA . ALA A 1 204 ? -12.100 -11.590 27.963 1.00 97.50 204 ALA A CA 1
ATOM 1504 C C . ALA A 1 204 ? -12.140 -10.327 28.850 1.00 97.50 204 ALA A C 1
ATOM 1506 O O . ALA A 1 204 ? -12.345 -10.435 30.059 1.00 97.50 204 ALA A O 1
ATOM 1507 N N . GLU A 1 205 ? -11.953 -9.131 28.278 1.00 98.06 205 GLU A N 1
ATOM 1508 C CA . GLU A 1 205 ? -12.088 -7.867 29.015 1.00 98.06 205 GLU A CA 1
ATOM 1509 C C . GLU A 1 205 ? -13.547 -7.572 29.392 1.00 98.06 205 GLU A C 1
ATOM 1511 O O . GLU A 1 205 ? -13.807 -7.129 30.510 1.00 98.06 205 GLU A O 1
ATOM 1516 N N . VAL A 1 206 ? -14.509 -7.842 28.503 1.00 98.44 206 VAL A N 1
ATOM 1517 C CA . VAL A 1 206 ? -15.942 -7.644 28.776 1.00 98.44 206 VAL A CA 1
ATOM 1518 C C . VAL A 1 206 ? -16.441 -8.614 29.845 1.00 98.44 206 VAL A C 1
ATOM 1520 O O . VAL A 1 206 ? -17.138 -8.170 30.757 1.00 98.44 206 VAL A O 1
ATOM 1523 N N . ASP A 1 207 ? -16.050 -9.889 29.790 1.00 98.25 207 ASP A N 1
ATOM 1524 C CA . ASP A 1 207 ? -16.375 -10.875 30.828 1.00 98.25 207 ASP A CA 1
ATOM 1525 C C . ASP A 1 207 ? -15.759 -10.474 32.181 1.00 98.25 207 ASP A C 1
ATOM 1527 O O . ASP A 1 207 ? -16.452 -10.456 33.198 1.00 98.25 207 ASP A O 1
ATOM 1531 N N . GLY A 1 208 ? -14.488 -10.047 32.198 1.00 98.31 208 GLY A N 1
ATOM 1532 C CA . GLY A 1 208 ? -13.825 -9.569 33.416 1.00 98.31 208 GLY A CA 1
ATOM 1533 C C . GLY A 1 208 ? -14.498 -8.339 34.038 1.00 98.31 208 GLY A C 1
ATOM 1534 O O . GLY A 1 208 ? -14.693 -8.285 35.253 1.00 98.31 208 GLY A O 1
ATOM 1535 N N . VAL A 1 209 ? -14.915 -7.370 33.214 1.00 98.56 209 VAL A N 1
ATOM 1536 C CA . VAL A 1 209 ? -15.681 -6.197 33.670 1.00 98.56 209 VAL A CA 1
ATOM 1537 C C . VAL A 1 209 ? -17.084 -6.594 34.140 1.00 98.56 209 VAL A C 1
ATOM 1539 O O . VAL A 1 209 ? -17.577 -6.025 35.114 1.00 98.56 209 VAL A O 1
ATOM 1542 N N . ALA A 1 210 ? -17.734 -7.567 33.496 1.00 98.44 210 ALA A N 1
ATOM 1543 C CA . ALA A 1 210 ? -19.038 -8.068 33.924 1.00 98.44 210 ALA A CA 1
ATOM 1544 C C . ALA A 1 210 ? -18.960 -8.739 35.307 1.00 98.44 210 ALA A C 1
ATOM 1546 O O . ALA A 1 210 ? -19.784 -8.433 36.172 1.00 98.44 210 ALA A O 1
ATOM 1547 N N . ASP A 1 211 ? -17.943 -9.572 35.543 1.00 98.56 211 ASP A N 1
ATOM 1548 C CA . ASP A 1 211 ? -17.674 -10.196 36.843 1.00 98.56 211 ASP A CA 1
ATOM 1549 C C . ASP A 1 211 ? -17.372 -9.151 37.933 1.00 98.56 211 ASP A C 1
ATOM 1551 O O . ASP A 1 211 ? -17.939 -9.215 39.029 1.00 98.56 211 ASP A O 1
ATOM 1555 N N . GLU A 1 212 ? -16.532 -8.149 37.642 1.00 98.56 212 GLU A N 1
ATOM 1556 C CA . GLU A 1 212 ? -16.190 -7.083 38.595 1.00 98.56 212 GLU A CA 1
ATOM 1557 C C . GLU A 1 212 ? -17.408 -6.207 38.941 1.00 98.56 212 GLU A C 1
ATOM 1559 O O . GLU A 1 212 ? -17.664 -5.927 40.118 1.00 98.56 212 GLU A O 1
ATOM 1564 N N . VAL A 1 213 ? -18.221 -5.835 37.945 1.00 98.69 213 VAL A N 1
ATOM 1565 C CA . VAL A 1 213 ? -19.480 -5.103 38.160 1.00 98.69 213 VAL A CA 1
ATOM 1566 C C . VAL A 1 213 ? -20.472 -5.945 38.961 1.00 98.69 213 VAL A C 1
ATOM 1568 O O . VAL A 1 213 ? -21.084 -5.423 39.894 1.00 98.69 213 VAL A O 1
ATOM 1571 N N . GLN A 1 214 ? -20.622 -7.237 38.659 1.00 98.38 214 GLN A N 1
ATOM 1572 C CA . GLN A 1 214 ? -21.522 -8.124 39.400 1.00 98.38 214 GLN A CA 1
ATOM 1573 C C . GLN A 1 214 ? -21.102 -8.245 40.872 1.00 98.38 214 GLN A C 1
ATOM 1575 O O . GLN A 1 214 ? -21.944 -8.102 41.762 1.00 98.38 214 GLN A O 1
ATOM 1580 N N . ALA A 1 215 ? -19.809 -8.437 41.145 1.00 98.31 215 ALA A N 1
ATOM 1581 C CA . ALA A 1 215 ? -19.275 -8.494 42.504 1.00 98.31 215 ALA A CA 1
ATOM 1582 C C . ALA A 1 215 ? -19.453 -7.160 43.257 1.00 98.31 215 ALA A C 1
ATOM 1584 O O . ALA A 1 215 ? -19.913 -7.148 44.402 1.00 98.31 215 ALA A O 1
ATOM 1585 N N . GLY A 1 216 ? -19.148 -6.030 42.609 1.00 98.31 216 GLY A N 1
ATOM 1586 C CA . GLY A 1 216 ? -19.286 -4.693 43.193 1.00 98.31 216 GLY A CA 1
ATOM 1587 C C . GLY A 1 216 ? -20.739 -4.279 43.456 1.00 98.31 216 GLY A C 1
ATOM 1588 O O . GLY A 1 216 ? -21.022 -3.609 44.453 1.00 98.31 216 GLY A O 1
ATOM 1589 N N . VAL A 1 217 ? -21.679 -4.694 42.601 1.00 98.75 217 VAL A N 1
ATOM 1590 C CA . VAL A 1 217 ? -23.121 -4.495 42.820 1.00 98.75 217 VAL A CA 1
ATOM 1591 C C . VAL A 1 217 ? -23.623 -5.392 43.949 1.00 98.75 217 VAL A C 1
ATOM 1593 O O . VAL A 1 217 ? -24.325 -4.893 44.825 1.00 98.75 217 VAL A O 1
ATOM 1596 N N . GLN A 1 218 ? -23.229 -6.670 43.994 1.00 98.44 218 GLN A N 1
ATOM 1597 C CA . GLN A 1 218 ? -23.627 -7.573 45.079 1.00 98.44 218 GLN A CA 1
ATOM 1598 C C . GLN A 1 218 ? -23.160 -7.046 46.443 1.00 98.44 218 GLN A C 1
ATOM 1600 O O . GLN A 1 218 ? -23.963 -6.943 47.366 1.00 98.44 218 GLN A O 1
ATOM 1605 N N . GLN A 1 219 ? -21.901 -6.603 46.550 1.00 98.62 219 GLN A N 1
ATOM 1606 C CA . GLN A 1 219 ? -21.369 -6.015 47.782 1.00 98.62 219 GLN A CA 1
ATOM 1607 C C . GLN A 1 219 ? -22.153 -4.766 48.225 1.00 98.62 219 GLN A C 1
ATOM 1609 O O . GLN A 1 219 ? -22.410 -4.590 49.418 1.00 98.62 219 GLN A O 1
ATOM 1614 N N . GLN A 1 220 ? -22.558 -3.904 47.285 1.00 98.69 220 GLN A N 1
ATOM 1615 C CA . GLN A 1 220 ? -23.400 -2.743 47.592 1.00 98.69 220 GLN A CA 1
ATOM 1616 C C . GLN A 1 220 ? -24.810 -3.148 48.036 1.00 98.69 220 GLN A C 1
ATOM 1618 O O . GLN A 1 220 ? -25.327 -2.565 48.987 1.00 98.69 220 GLN A O 1
ATOM 1623 N N . VAL A 1 221 ? -25.425 -4.149 47.401 1.00 98.75 221 VAL A N 1
ATOM 1624 C CA . VAL A 1 221 ? -26.746 -4.673 47.789 1.00 98.75 221 VAL A CA 1
ATOM 1625 C C . VAL A 1 221 ? -26.705 -5.282 49.190 1.00 98.75 221 VAL A C 1
ATOM 1627 O O . VAL A 1 221 ? -27.595 -5.002 49.992 1.00 98.75 221 VAL A O 1
ATOM 1630 N N . ASP A 1 222 ? -25.664 -6.043 49.527 1.00 98.62 222 ASP A N 1
ATOM 1631 C CA . ASP A 1 222 ? -25.489 -6.631 50.859 1.00 98.62 222 ASP A CA 1
ATOM 1632 C C . ASP A 1 222 ? -25.289 -5.538 51.927 1.00 98.62 222 A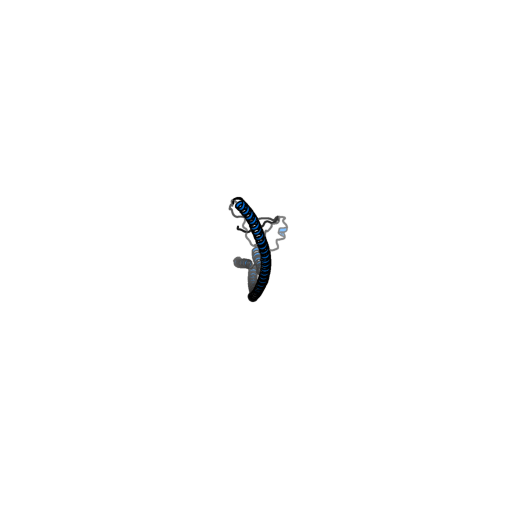SP A C 1
ATOM 1634 O O . ASP A 1 222 ? -25.921 -5.566 52.988 1.00 98.62 222 ASP A O 1
ATOM 1638 N N . ALA A 1 223 ? -24.469 -4.523 51.629 1.00 98.69 223 ALA A N 1
ATOM 1639 C CA . ALA A 1 223 ? -24.238 -3.382 52.515 1.00 98.69 223 ALA A CA 1
ATOM 1640 C C . ALA A 1 223 ? -25.510 -2.543 52.745 1.00 98.69 223 ALA A C 1
ATOM 1642 O O . ALA A 1 223 ? -25.828 -2.212 53.888 1.00 98.69 223 ALA A O 1
ATOM 1643 N N . ILE A 1 224 ? -26.265 -2.240 51.681 1.00 98.75 224 ILE A N 1
ATOM 1644 C CA . ILE A 1 224 ? -27.544 -1.517 51.761 1.00 98.75 224 ILE A CA 1
ATOM 1645 C C . ILE A 1 224 ? -28.574 -2.339 52.537 1.00 98.75 224 ILE A C 1
ATOM 1647 O O . ILE A 1 224 ? -29.289 -1.786 53.368 1.00 98.75 224 ILE A O 1
ATOM 1651 N N . THR A 1 225 ? -28.636 -3.651 52.307 1.00 98.69 225 THR A N 1
ATOM 1652 C CA . THR A 1 225 ? -29.551 -4.550 53.022 1.00 98.69 225 THR A CA 1
ATOM 1653 C C . THR A 1 225 ? -29.261 -4.531 54.524 1.00 98.69 225 THR A C 1
ATOM 1655 O O . THR A 1 225 ? -30.185 -4.378 55.317 1.00 98.69 225 THR A O 1
ATOM 1658 N N . SER A 1 226 ? -27.983 -4.583 54.917 1.00 98.62 226 SER A N 1
ATOM 1659 C CA . SER A 1 226 ? -27.549 -4.474 56.316 1.00 98.62 226 SER A CA 1
ATOM 1660 C C . SER A 1 226 ? -27.916 -3.122 56.957 1.00 98.62 226 SER A C 1
ATOM 1662 O O . SER A 1 226 ? -28.499 -3.098 58.044 1.00 98.62 226 SER A O 1
ATOM 1664 N N . ASP A 1 227 ? -27.652 -1.993 56.279 1.00 98.81 227 ASP A N 1
ATOM 1665 C CA . ASP A 1 227 ? -28.028 -0.649 56.767 1.00 98.81 227 ASP A CA 1
ATOM 1666 C C . ASP A 1 227 ? -29.548 -0.503 56.925 1.00 98.81 227 ASP A C 1
ATOM 1668 O O . ASP A 1 227 ? -30.035 -0.051 57.963 1.00 98.81 227 ASP A O 1
ATOM 1672 N N . VAL A 1 228 ? -30.316 -0.939 55.922 1.00 98.75 228 VAL A N 1
ATOM 1673 C CA . VAL A 1 228 ? -31.781 -0.880 55.943 1.00 98.75 228 VAL A CA 1
ATOM 1674 C C . VAL A 1 228 ? -32.350 -1.752 57.062 1.00 98.75 228 VAL A C 1
ATOM 1676 O O . VAL A 1 228 ? -33.229 -1.278 57.780 1.00 98.75 228 VAL A O 1
ATOM 1679 N N . THR A 1 229 ? -31.842 -2.972 57.274 1.00 98.69 229 THR A N 1
ATOM 1680 C CA . THR A 1 229 ? -32.254 -3.823 58.404 1.00 98.69 229 THR A CA 1
ATOM 1681 C C . THR A 1 229 ? -31.970 -3.140 59.742 1.00 98.69 229 THR A C 1
ATOM 1683 O O . THR A 1 229 ? -32.891 -2.972 60.535 1.00 98.69 229 THR A O 1
ATOM 1686 N N . SER A 1 230 ? -30.749 -2.638 59.952 1.00 98.56 230 SER A N 1
ATOM 1687 C CA . SER A 1 230 ? -30.361 -1.912 61.173 1.00 98.56 230 SER A CA 1
ATOM 1688 C C . SER A 1 230 ? -31.267 -0.704 61.458 1.00 98.56 230 SER A C 1
ATOM 1690 O O . SER A 1 230 ? -31.708 -0.480 62.587 1.00 98.56 230 SER A O 1
ATOM 1692 N N . ARG A 1 231 ? -31.621 0.061 60.418 1.00 98.75 231 ARG A N 1
ATOM 1693 C CA . ARG A 1 231 ? -32.523 1.219 60.531 1.00 98.75 231 ARG A CA 1
ATOM 1694 C C . ARG A 1 231 ? -33.973 0.825 60.807 1.00 98.75 231 ARG A C 1
ATOM 1696 O O . ARG A 1 231 ? -34.652 1.546 61.534 1.00 98.75 231 ARG A O 1
ATOM 1703 N N . VAL A 1 232 ? -34.447 -0.293 60.258 1.00 98.81 232 VAL A N 1
ATOM 1704 C CA . VAL A 1 232 ? -35.774 -0.851 60.567 1.00 98.81 232 VAL A CA 1
ATOM 1705 C C . VAL A 1 232 ? -35.832 -1.335 62.017 1.00 98.81 232 VAL A C 1
ATOM 1707 O O . VAL A 1 232 ? -36.792 -1.011 62.715 1.00 98.81 232 VAL A O 1
ATOM 1710 N N . ASP A 1 233 ? -34.797 -2.028 62.495 1.00 98.56 233 ASP A N 1
ATOM 1711 C CA . ASP A 1 233 ? -34.704 -2.494 63.882 1.00 98.56 233 ASP A CA 1
ATOM 1712 C C . ASP A 1 233 ? -34.692 -1.317 64.871 1.00 98.56 233 ASP A C 1
ATOM 1714 O O . ASP A 1 233 ? -35.448 -1.319 65.845 1.00 98.56 233 ASP A O 1
ATOM 1718 N N . ALA A 1 234 ? -33.909 -0.269 64.586 1.00 98.56 234 ALA A N 1
ATOM 1719 C CA . ALA A 1 234 ? -33.872 0.953 65.391 1.00 98.56 234 ALA A CA 1
ATOM 1720 C C . ALA A 1 234 ? -35.239 1.660 65.449 1.00 98.56 234 ALA A C 1
ATOM 1722 O O . ALA A 1 234 ? -35.725 1.980 66.532 1.00 98.56 234 ALA A O 1
ATOM 1723 N N . VAL A 1 235 ? -35.906 1.842 64.303 1.00 98.75 235 VAL A N 1
ATOM 1724 C CA . VAL A 1 235 ? -37.249 2.451 64.233 1.00 98.75 235 VAL A CA 1
ATOM 1725 C C . VAL A 1 235 ? -38.291 1.602 64.974 1.00 98.75 235 VAL A C 1
ATOM 1727 O O . VAL A 1 235 ? -39.165 2.149 65.642 1.00 98.75 235 VAL A O 1
ATOM 1730 N N . SER A 1 236 ? -38.200 0.272 64.898 1.00 98.50 236 SER A N 1
ATOM 1731 C CA . SER A 1 236 ? -39.086 -0.645 65.627 1.00 98.50 236 SER A CA 1
ATOM 1732 C C . SER A 1 236 ? -38.901 -0.542 67.148 1.00 98.50 236 SER A C 1
ATOM 1734 O O . SER A 1 236 ? -39.883 -0.535 67.900 1.00 98.50 236 SER A O 1
ATOM 1736 N N . ALA A 1 237 ? -37.653 -0.403 67.611 1.00 98.50 237 ALA A N 1
ATOM 1737 C CA . ALA A 1 237 ? -37.330 -0.196 69.020 1.00 98.50 237 ALA A CA 1
ATOM 1738 C C . ALA A 1 237 ? -37.850 1.158 69.539 1.00 98.50 237 ALA A C 1
ATOM 1740 O O . ALA A 1 237 ? -38.546 1.180 70.557 1.00 98.50 237 ALA A O 1
ATOM 1741 N N . ASP A 1 238 ? -37.598 2.253 68.814 1.00 98.75 238 ASP A N 1
ATOM 1742 C CA . ASP A 1 238 ? -38.076 3.599 69.165 1.00 98.75 238 ASP A CA 1
ATOM 1743 C C . ASP A 1 238 ? -39.610 3.661 69.224 1.00 98.75 238 ASP A C 1
ATOM 1745 O O . ASP A 1 238 ? -40.175 4.115 70.221 1.00 98.75 238 ASP A O 1
ATOM 1749 N N . ILE A 1 239 ? -40.307 3.131 68.209 1.00 98.69 239 ILE A N 1
ATOM 1750 C CA . ILE A 1 239 ? -41.780 3.069 68.193 1.00 98.69 239 ILE A CA 1
ATOM 1751 C C . ILE A 1 239 ? -42.307 2.265 69.388 1.00 98.69 239 ILE A C 1
ATOM 1753 O O . ILE A 1 239 ? -43.287 2.667 70.017 1.00 98.69 239 ILE A O 1
ATOM 1757 N N . THR A 1 240 ? -41.661 1.148 69.734 1.00 98.56 240 THR A N 1
ATOM 1758 C CA . THR A 1 240 ? -42.056 0.333 70.892 1.00 98.56 240 THR A CA 1
ATOM 1759 C C . THR A 1 240 ? -41.885 1.105 72.204 1.00 98.56 240 THR A C 1
ATOM 1761 O O . THR A 1 240 ? -42.785 1.074 73.045 1.00 98.56 240 THR A O 1
ATOM 1764 N N . ALA A 1 241 ? -40.772 1.825 72.371 1.00 98.50 241 ALA A N 1
ATOM 1765 C CA . ALA A 1 241 ? -40.499 2.630 73.559 1.00 98.50 241 ALA A CA 1
ATOM 1766 C C . ALA A 1 241 ? -41.470 3.817 73.697 1.00 98.50 241 ALA A C 1
ATOM 1768 O O . ALA A 1 241 ? -42.005 4.048 74.782 1.00 98.50 241 ALA A O 1
ATOM 1769 N N . GLU A 1 242 ? -41.762 4.535 72.608 1.00 98.62 242 GLU A N 1
ATOM 1770 C CA . GLU A 1 242 ? -42.705 5.661 72.628 1.00 98.62 242 GLU A CA 1
ATOM 1771 C C . GLU A 1 242 ? -44.146 5.195 72.898 1.00 98.62 242 GLU A C 1
ATOM 1773 O O . GLU A 1 242 ? -44.858 5.813 73.693 1.00 98.62 242 GLU A O 1
ATOM 1778 N N . ILE A 1 243 ? -44.568 4.058 72.332 1.00 98.56 243 ILE A N 1
ATOM 1779 C CA . ILE A 1 243 ? -45.868 3.446 72.650 1.00 98.56 243 ILE A CA 1
ATOM 1780 C C . ILE A 1 243 ? -45.956 3.083 74.140 1.00 98.56 243 ILE A C 1
ATOM 1782 O O . ILE A 1 243 ? -46.976 3.363 74.770 1.00 98.56 243 ILE A O 1
ATOM 1786 N N . GLN A 1 244 ? -44.905 2.496 74.724 1.00 98.12 244 GLN A N 1
ATOM 1787 C CA . GLN A 1 244 ? -44.869 2.174 76.157 1.00 98.12 244 GLN A CA 1
ATOM 1788 C C . GLN A 1 244 ? -44.950 3.436 77.024 1.00 98.12 244 GLN A C 1
ATOM 1790 O O . GLN A 1 244 ? -45.811 3.510 77.898 1.00 98.12 244 GLN A O 1
ATOM 1795 N N . ALA A 1 245 ? -44.147 4.461 76.719 1.00 98.50 245 ALA A N 1
ATOM 1796 C CA . ALA A 1 245 ? -44.181 5.738 77.428 1.00 98.50 245 ALA A CA 1
ATOM 1797 C C . ALA A 1 245 ? -45.575 6.392 77.384 1.00 98.50 245 ALA A C 1
ATOM 1799 O O . ALA A 1 245 ? -46.053 6.894 78.399 1.00 98.50 245 ALA A O 1
ATOM 1800 N N . ARG A 1 246 ? -46.268 6.331 76.237 1.00 98.44 246 ARG A N 1
ATOM 1801 C CA . ARG A 1 246 ? -47.651 6.819 76.097 1.00 98.44 246 ARG A CA 1
ATOM 1802 C C . ARG A 1 246 ? -48.673 5.990 76.869 1.00 98.44 246 ARG A C 1
ATOM 1804 O O . ARG A 1 246 ? -49.628 6.565 77.383 1.00 98.44 246 ARG A O 1
ATOM 1811 N N . PHE A 1 247 ? -48.499 4.673 76.965 1.00 98.56 247 PHE A N 1
ATOM 1812 C CA . PHE A 1 247 ? -49.371 3.838 77.793 1.00 98.56 247 PHE A CA 1
ATOM 1813 C C . PHE A 1 247 ? -49.194 4.114 79.287 1.00 98.56 247 PHE A C 1
ATOM 1815 O O . PHE A 1 247 ? -50.194 4.139 80.002 1.00 98.56 247 PHE A O 1
ATOM 1822 N N . ASP A 1 248 ? -47.966 4.340 79.753 1.00 98.38 248 ASP A N 1
ATOM 1823 C CA . ASP A 1 248 ? -47.697 4.664 81.156 1.00 98.38 248 ASP A CA 1
ATOM 1824 C C . ASP A 1 248 ? -48.221 6.064 81.528 1.00 98.38 248 ASP A C 1
ATOM 1826 O O . ASP A 1 248 ? -48.889 6.210 82.551 1.00 98.38 248 ASP A O 1
ATOM 1830 N N . ASP A 1 249 ? -48.022 7.065 80.664 1.00 98.56 249 ASP A N 1
ATOM 1831 C CA . ASP A 1 249 ? -48.574 8.427 80.796 1.00 98.56 249 ASP A CA 1
ATOM 1832 C C . ASP A 1 249 ? -50.116 8.412 80.871 1.00 98.56 249 ASP A C 1
ATOM 1834 O O . ASP A 1 249 ? -50.715 8.894 81.834 1.00 98.56 249 ASP A O 1
ATOM 1838 N N . LEU A 1 250 ? -50.772 7.726 79.925 1.00 98.31 250 LEU A N 1
ATOM 1839 C CA . LEU A 1 250 ? -52.232 7.575 79.903 1.00 98.31 250 LEU A CA 1
ATOM 1840 C C . LEU A 1 250 ? -52.768 6.831 81.140 1.00 98.31 250 LEU A C 1
ATOM 1842 O O . LEU A 1 250 ? -53.878 7.095 81.600 1.00 98.31 250 LEU A O 1
ATOM 1846 N N . ARG A 1 251 ? -51.991 5.897 81.702 1.00 97.88 251 ARG A N 1
ATOM 1847 C CA . ARG A 1 251 ? -52.354 5.178 82.930 1.00 97.88 251 ARG A CA 1
ATOM 1848 C C . ARG A 1 251 ? -52.371 6.110 84.141 1.00 97.88 251 ARG A C 1
ATOM 1850 O O . ARG A 1 251 ? -53.297 6.024 84.943 1.00 97.88 251 ARG A O 1
ATOM 1857 N N . VAL A 1 252 ? -51.403 7.025 84.229 1.00 98.25 252 VAL A N 1
ATOM 1858 C CA . VAL A 1 252 ? -51.359 8.071 85.264 1.00 98.25 252 VAL A CA 1
ATOM 1859 C C . VAL A 1 252 ? -52.540 9.037 85.120 1.00 98.25 252 VAL A C 1
ATOM 1861 O O . VAL A 1 252 ? -53.185 9.341 86.123 1.00 98.25 252 VAL A O 1
ATOM 1864 N N . GLU A 1 253 ? -52.888 9.467 83.900 1.00 98.31 253 GLU A N 1
ATOM 1865 C CA . GLU A 1 253 ? -54.086 10.298 83.676 1.00 98.31 253 GLU A CA 1
ATOM 1866 C C . GLU A 1 253 ? -55.383 9.586 84.100 1.00 98.31 253 GLU A C 1
ATOM 1868 O O . GLU A 1 253 ? -56.248 10.195 84.732 1.00 98.31 253 GLU A O 1
ATOM 1873 N N . ILE A 1 254 ? -55.524 8.290 83.793 1.00 98.31 254 ILE A N 1
ATOM 1874 C CA . ILE A 1 254 ? -56.687 7.485 84.198 1.00 98.31 254 ILE A CA 1
ATOM 1875 C C . ILE A 1 254 ? -56.796 7.396 85.727 1.00 98.31 254 ILE A C 1
ATOM 1877 O O . ILE A 1 254 ? -57.899 7.538 86.265 1.00 98.31 254 ILE A O 1
ATOM 1881 N N . ASP A 1 255 ? -55.680 7.190 86.428 1.00 97.75 255 ASP A N 1
ATOM 1882 C CA . ASP A 1 255 ? -55.661 7.111 87.891 1.00 97.75 255 ASP A CA 1
ATOM 1883 C C . ASP A 1 255 ? -55.973 8.478 88.553 1.00 97.75 255 ASP A C 1
ATOM 1885 O O . ASP A 1 255 ? -56.736 8.508 89.525 1.00 97.75 255 ASP A O 1
ATOM 1889 N N . ASP A 1 256 ? -55.505 9.614 88.004 1.00 97.88 256 ASP A N 1
ATOM 1890 C CA . ASP A 1 256 ? -55.897 10.968 88.462 1.00 97.88 256 ASP A CA 1
ATOM 1891 C C . ASP A 1 256 ? -57.392 11.241 88.241 1.00 97.88 256 ASP A C 1
ATOM 1893 O O . ASP A 1 256 ? -58.107 11.643 89.164 1.00 97.88 256 ASP A O 1
ATOM 1897 N N . VAL A 1 257 ? -57.900 10.976 87.031 1.00 97.44 257 VAL A N 1
ATOM 1898 C CA . VAL A 1 257 ? -59.321 11.163 86.699 1.00 97.44 257 VAL A CA 1
ATOM 1899 C C . VAL A 1 257 ? -60.204 10.331 87.625 1.00 97.44 257 VAL A C 1
ATOM 1901 O O . VAL A 1 257 ? -61.221 10.828 88.113 1.00 97.44 257 VAL A O 1
ATOM 1904 N N . LYS A 1 258 ? -59.802 9.092 87.926 1.00 96.88 258 LYS A N 1
ATOM 1905 C CA . LYS A 1 258 ? -60.517 8.226 88.863 1.00 96.88 258 LYS A CA 1
ATOM 1906 C C . LYS A 1 258 ? -60.530 8.805 90.280 1.00 96.88 258 LYS A C 1
ATOM 1908 O O . LYS A 1 258 ? -61.609 8.945 90.850 1.00 96.88 258 LYS A O 1
ATOM 1913 N N . ALA A 1 259 ? -59.380 9.232 90.806 1.00 96.31 259 ALA A N 1
ATOM 1914 C CA . ALA A 1 259 ? -59.301 9.875 92.120 1.00 96.31 259 ALA A CA 1
ATOM 1915 C C . ALA A 1 259 ? -60.163 11.152 92.212 1.00 96.31 259 ALA A C 1
ATOM 1917 O O . ALA A 1 259 ? -60.730 11.455 93.262 1.00 96.31 259 ALA A O 1
ATOM 1918 N N . ARG A 1 260 ? -60.307 11.891 91.105 1.00 96.62 260 ARG A N 1
ATOM 1919 C CA . ARG A 1 260 ? -61.159 13.089 91.022 1.00 96.62 260 ARG A CA 1
ATOM 1920 C C . ARG A 1 260 ? -62.652 12.771 90.943 1.00 96.62 260 ARG A C 1
ATOM 1922 O O . ARG A 1 260 ? -63.439 13.557 91.464 1.00 96.62 260 ARG A O 1
ATOM 1929 N N . ILE A 1 261 ? -63.039 11.651 90.330 1.00 96.62 261 ILE A N 1
ATOM 1930 C CA . ILE A 1 261 ? -64.420 11.139 90.355 1.00 96.62 261 ILE A CA 1
ATOM 1931 C C . ILE A 1 261 ? -64.780 10.676 91.771 1.00 96.62 261 ILE A C 1
ATOM 1933 O O . ILE A 1 261 ? -65.811 11.088 92.299 1.00 96.62 261 ILE A O 1
ATOM 1937 N N . ASP A 1 262 ? -63.898 9.903 92.411 1.00 95.12 262 ASP A N 1
ATOM 1938 C CA . ASP A 1 262 ? -64.085 9.389 93.776 1.00 95.12 262 ASP A CA 1
ATOM 1939 C C . ASP A 1 262 ? -64.187 10.520 94.829 1.00 95.12 262 ASP A C 1
ATOM 1941 O O . ASP A 1 262 ? -64.726 10.312 95.911 1.00 95.12 262 ASP A O 1
ATOM 1945 N N . ALA A 1 263 ? -63.711 11.732 94.514 1.00 93.19 263 ALA A N 1
ATOM 1946 C CA . ALA A 1 263 ? -63.830 12.925 95.358 1.00 93.19 263 ALA A CA 1
ATOM 1947 C C . ALA A 1 263 ? -65.115 13.758 95.132 1.00 93.19 263 ALA A C 1
ATOM 1949 O O . ALA A 1 263 ? -65.309 14.764 95.820 1.00 93.19 263 ALA A O 1
ATOM 1950 N N . GLN A 1 264 ? -65.964 13.400 94.159 1.00 89.75 264 GLN A N 1
ATOM 1951 C CA . GLN A 1 264 ? -67.202 14.126 93.817 1.00 89.75 264 GLN A CA 1
ATOM 1952 C C . GLN A 1 264 ? -68.499 13.391 94.206 1.00 89.75 264 GLN A C 1
ATOM 1954 O O . GLN A 1 264 ? -69.570 13.997 94.108 1.00 89.75 264 GLN A O 1
ATOM 1959 N N . GLY A 1 265 ? -68.414 12.119 94.617 1.00 72.12 265 GLY A N 1
ATOM 1960 C CA . GLY A 1 265 ? -69.541 11.276 95.052 1.00 72.12 265 GLY A CA 1
ATOM 1961 C C . GLY A 1 265 ? -69.604 11.070 96.561 1.00 72.12 265 GLY A C 1
ATOM 1962 O O . GLY A 1 265 ? -70.745 10.964 97.063 1.00 72.12 265 GLY A O 1
#

Foldseek 3Di:
DDDDDDDDDDDDDDDDDDDDDDDDDDDDDDDDDDDDDDDDDDDDDDDPPCPPVVVPDDDDDPDDPPPDPDPPLLVVLVVLLVVLLVQLLPVVCVVVSVVSLVVSVVSLVVVPPDDDPPVVSNVVSVVSNVVSVVVSVVSVVVVVVVVVVVVVVVVVVVVVVVVVVVVVVVVVVVVVVVVVVVVVVVVVVVVVVVVVVCVVVVVVVVVVVVVVVVVVVVVVVVVVVVVVVVVVVVVVVVVVVVVVVVVVVVVVVVVVVVVVVVVPD

Radius of gyration: 68.27 Å; chains: 1; bounding box: 148×77×183 Å

pLDDT: mean 73.3, std 23.65, range [33.16, 98.81]

Secondary structure (DSSP, 8-state):
-----------------------------------------------TTSTTGGGSS-------------THHHHHHHHHHHHHHHHHTSGGGHHHHHHHHHHHHHHHHHGGGS-SS-HHHHHHHHHHHHHHHHHHHHHHHHHHHHHHHHHHHHHHHHHHHHHHHHHHHHHHHHHHHHHHHHHHHHHHHHHHHHHHHHHHHHHHHHHHHHHHHHHHHHHHHHHHHHHHHHHHHHHHHHHHHHHHHHHHHHHHHHHHHHHHHHTT-

Sequence (265 aa):
MGTLFNCLQVGTPPMMLGQLGSAAMQDDDNPLGDTAPEDIALDEVVTPGELEELLADGTPTRTVVVRQPGSGFAVASFTLAVCGVGFGLVPVLFPVALVFGVLAVAYGVLGRRRGREGRGLALAGLLLGVVSLAVAVVGGVLVMKAVDWIRDETDDLDAEVDRLVEEVEEKVREQVDEIEAEIRAEIDSIVGDVEQRVTRSVEAEVDGVADEVQAGVQQQVDAITSDVTSRVDAVSADITAEIQARFDDLRVEIDDVKARIDAQG